Protein AF-A0A934ZJ14-F1 (afdb_monomer)

Sequence (246 aa):
PSYSIEVEDRLDNRRTDKRCYFLKVSAGARQTAAYRRVAPVRGFERYLSLRVATRFPFGLFEKWREIDMREEQLVYPSPLRSRSERTPTVVAGEQVAREERGHGEVDGVRELADGDPVRDIHWAKTAATGKLVARERRCEGARAVRIEVANRAADGGVEPAQRRAAMLRVEEEIRRAAGAALDALKGGASVQLVAQVAPLEGAGTLHARPSSGAADRVLAFLARLPPEPMLPEEPEADGRRRVKPA

Secondary structure (DSSP, 8-state):
-EEEEEEEEEETTEEEEEEEEEEEE-TT-----------SSSEEEEEEEEEEEE-TTTSS--EEEEEEEEEEEEEPP-PPP--SS--------TT----------EEEEEEPPTT--GGGB-HHHHHHHSS-EEEEE------EEEEEE--PPP---SSHHHHHHHHHHHHHHHHHHHHHHHHHHHTT-EEEEEESS--SSS-SEEEE-SSTTHHHHHHHHHHTPSSPPPPPPPP-----------

pLDDT: mean 79.35, std 17.84, range [28.08, 96.06]

Structure (mmCIF, N/CA/C/O backbone):
data_AF-A0A934ZJ14-F1
#
_entry.id   AF-A0A934ZJ14-F1
#
loop_
_atom_site.group_PDB
_atom_site.id
_atom_site.type_symbol
_atom_site.label_atom_id
_atom_site.label_alt_id
_atom_site.label_comp_id
_atom_site.label_asym_id
_atom_site.label_entity_id
_atom_site.label_seq_id
_atom_site.pdbx_PDB_ins_code
_atom_site.Cartn_x
_atom_site.Cartn_y
_atom_site.Cartn_z
_atom_site.occupancy
_atom_site.B_iso_or_equiv
_atom_site.auth_seq_id
_atom_site.auth_comp_id
_atom_site.auth_asym_id
_atom_site.auth_atom_id
_atom_site.pdbx_PDB_model_num
ATOM 1 N N . PRO A 1 1 ? 16.132 -19.876 -30.458 1.00 83.81 1 PRO A N 1
ATOM 2 C CA . PRO A 1 1 ? 16.500 -19.548 -29.058 1.00 83.81 1 PRO A CA 1
ATOM 3 C C . PRO A 1 1 ? 16.709 -18.037 -28.945 1.00 83.81 1 PRO A C 1
ATOM 5 O O . PRO A 1 1 ? 17.153 -17.437 -29.920 1.00 83.81 1 PRO A O 1
ATOM 8 N N . SER A 1 2 ? 16.391 -17.446 -27.797 1.00 89.69 2 SER A N 1
ATOM 9 C CA . SER A 1 2 ? 16.585 -16.019 -27.509 1.00 89.69 2 SER A CA 1
ATOM 10 C C . SER A 1 2 ? 17.712 -15.855 -26.491 1.00 89.69 2 SER A C 1
ATOM 12 O O . SER A 1 2 ? 17.821 -16.665 -25.574 1.00 89.69 2 SER A O 1
ATOM 14 N N . TYR A 1 3 ? 18.552 -14.833 -26.641 1.00 93.06 3 TYR A N 1
ATOM 15 C CA . TYR A 1 3 ? 19.741 -14.633 -25.805 1.00 93.06 3 TYR A CA 1
ATOM 16 C C . TYR A 1 3 ? 19.811 -13.206 -25.276 1.00 93.06 3 TYR A C 1
ATOM 18 O O . TYR A 1 3 ? 19.422 -12.267 -25.975 1.00 93.06 3 TYR A O 1
ATOM 26 N N . SER A 1 4 ? 20.362 -13.055 -24.069 1.00 94.12 4 SER A N 1
ATOM 27 C CA . SER A 1 4 ? 20.598 -11.760 -23.425 1.00 94.12 4 SER A CA 1
ATOM 28 C C . SER A 1 4 ? 19.370 -10.843 -23.491 1.00 94.12 4 SER A C 1
ATOM 30 O O . SER A 1 4 ? 19.458 -9.713 -23.980 1.00 94.12 4 SER A O 1
ATOM 32 N N . ILE A 1 5 ? 18.215 -11.359 -23.072 1.00 94.88 5 ILE A N 1
ATOM 33 C CA . ILE A 1 5 ? 16.967 -10.598 -23.040 1.00 94.88 5 ILE A CA 1
ATOM 34 C C . ILE A 1 5 ? 16.886 -9.846 -21.720 1.00 94.88 5 ILE A C 1
ATOM 36 O O . ILE A 1 5 ? 16.988 -10.442 -20.652 1.00 94.88 5 ILE A O 1
ATOM 40 N N . GLU A 1 6 ? 16.668 -8.547 -21.805 1.00 93.88 6 GLU A N 1
ATOM 41 C CA . GLU A 1 6 ? 16.390 -7.669 -20.682 1.00 93.88 6 GLU A CA 1
ATOM 42 C C . GLU A 1 6 ? 14.918 -7.265 -20.721 1.00 93.88 6 GLU A C 1
ATOM 44 O O . GLU A 1 6 ? 14.396 -6.921 -21.782 1.00 93.88 6 GLU A O 1
ATOM 49 N N . VAL A 1 7 ? 14.248 -7.327 -19.576 1.00 93.25 7 VAL A N 1
ATOM 50 C CA . VAL A 1 7 ? 12.848 -6.930 -19.421 1.00 93.25 7 VAL A CA 1
ATOM 51 C C . VAL A 1 7 ? 12.768 -5.857 -18.342 1.00 93.25 7 VAL A C 1
ATOM 53 O O . VAL A 1 7 ? 13.274 -6.047 -17.235 1.00 93.25 7 VAL A O 1
ATOM 56 N N . GLU A 1 8 ? 12.166 -4.724 -18.686 1.00 91.12 8 GLU A N 1
ATOM 57 C CA . GLU A 1 8 ? 12.006 -3.540 -17.838 1.00 91.12 8 GLU A CA 1
ATOM 58 C C . GLU A 1 8 ? 10.538 -3.107 -17.857 1.00 91.12 8 GLU A C 1
ATOM 60 O O . GLU A 1 8 ? 10.008 -2.818 -18.932 1.00 91.12 8 GLU A O 1
ATOM 65 N N . ASP A 1 9 ? 9.895 -3.000 -16.694 1.00 90.56 9 ASP A N 1
ATOM 66 C CA . ASP A 1 9 ? 8.522 -2.498 -16.643 1.00 90.56 9 ASP A CA 1
ATOM 67 C C . ASP A 1 9 ? 8.494 -0.965 -16.777 1.00 90.56 9 ASP A C 1
ATOM 69 O O . ASP A 1 9 ? 9.414 -0.240 -16.369 1.00 90.56 9 ASP A O 1
ATOM 73 N N . ARG A 1 10 ? 7.416 -0.448 -17.363 1.00 88.31 10 ARG A N 1
ATOM 74 C CA . ARG A 1 10 ? 7.171 0.984 -17.537 1.00 88.31 10 ARG A CA 1
ATOM 75 C C . ARG A 1 10 ? 5.924 1.394 -16.793 1.00 88.31 10 ARG A C 1
ATOM 77 O O . ARG A 1 10 ? 4.869 0.786 -16.950 1.00 88.31 10 ARG A O 1
ATOM 84 N N . LEU A 1 11 ? 6.072 2.438 -15.989 1.00 86.25 11 LEU A N 1
ATOM 85 C CA . LEU A 1 11 ? 5.005 2.988 -15.177 1.00 86.25 11 LEU A CA 1
ATOM 86 C C . LEU A 1 11 ? 4.587 4.350 -15.726 1.00 86.25 11 LEU A C 1
ATOM 88 O O . LEU A 1 11 ? 5.383 5.024 -16.379 1.00 86.25 11 LEU A O 1
ATOM 92 N N . ASP A 1 12 ? 3.371 4.767 -15.380 1.00 75.12 12 ASP A N 1
ATOM 93 C CA . ASP A 1 12 ? 2.681 5.956 -15.909 1.00 75.12 12 ASP A CA 1
ATOM 94 C C . ASP A 1 12 ? 3.465 7.274 -15.758 1.00 75.12 12 ASP A C 1
ATOM 96 O O . ASP A 1 12 ? 3.212 8.220 -16.483 1.00 75.12 12 ASP A O 1
ATOM 100 N N . ASN A 1 13 ? 4.495 7.333 -14.904 1.00 67.50 13 ASN A N 1
ATOM 101 C CA . ASN A 1 13 ? 5.341 8.523 -14.728 1.00 67.50 13 ASN A CA 1
ATOM 102 C C . ASN A 1 13 ? 6.822 8.220 -14.425 1.00 67.50 13 ASN A C 1
ATOM 104 O O . ASN A 1 13 ? 7.561 9.109 -14.003 1.00 67.50 13 ASN A O 1
ATOM 108 N N . ARG A 1 14 ? 7.275 6.966 -14.570 1.00 71.69 14 ARG A N 1
ATOM 109 C CA . ARG A 1 14 ? 8.652 6.564 -14.217 1.00 71.69 14 ARG A CA 1
ATOM 110 C C . ARG A 1 14 ? 9.074 5.251 -14.859 1.00 71.69 14 ARG A C 1
ATOM 112 O O . ARG A 1 14 ? 8.249 4.427 -15.252 1.00 71.69 14 ARG A O 1
ATOM 119 N N . ARG A 1 15 ? 10.383 5.010 -14.889 1.00 66.69 15 ARG A N 1
ATOM 120 C CA . ARG A 1 15 ? 10.926 3.663 -15.105 1.00 66.69 15 ARG A CA 1
ATOM 121 C C . ARG A 1 15 ? 11.079 2.965 -13.764 1.00 66.69 15 ARG A C 1
ATOM 123 O O . ARG A 1 15 ? 11.303 3.621 -12.748 1.00 66.69 15 ARG A O 1
ATOM 130 N N . THR A 1 16 ? 10.967 1.642 -13.746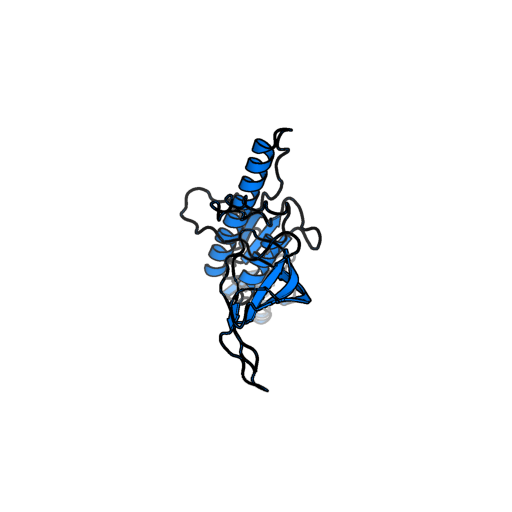 1.00 70.94 16 THR A N 1
ATOM 131 C CA . THR A 1 16 ? 11.419 0.900 -12.566 1.00 70.94 16 THR A CA 1
ATOM 132 C C . THR A 1 16 ? 12.946 0.869 -12.535 1.00 70.94 16 THR A C 1
ATOM 134 O O . THR A 1 16 ? 13.603 0.786 -13.572 1.00 70.94 16 THR A O 1
ATOM 137 N N . ASP A 1 17 ? 13.515 0.918 -11.333 1.00 70.94 17 ASP A N 1
ATOM 138 C CA . ASP A 1 17 ? 14.949 0.754 -11.086 1.00 70.94 17 ASP A CA 1
ATOM 139 C C . ASP A 1 17 ? 15.414 -0.705 -11.255 1.00 70.94 17 ASP A C 1
ATOM 141 O O . ASP A 1 17 ? 16.609 -1.006 -11.183 1.00 70.94 17 ASP A O 1
ATOM 145 N N . LYS A 1 18 ? 14.473 -1.632 -11.457 1.00 80.12 18 LYS A N 1
ATOM 146 C CA . LYS A 1 18 ? 14.709 -3.064 -11.605 1.0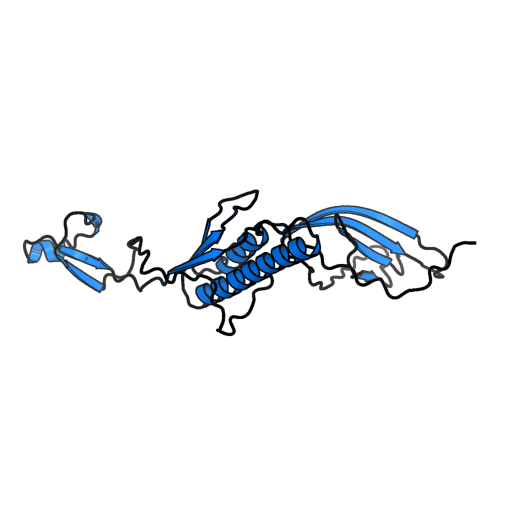0 80.12 18 LYS A CA 1
ATOM 147 C C . LYS A 1 18 ? 14.460 -3.525 -13.035 1.00 80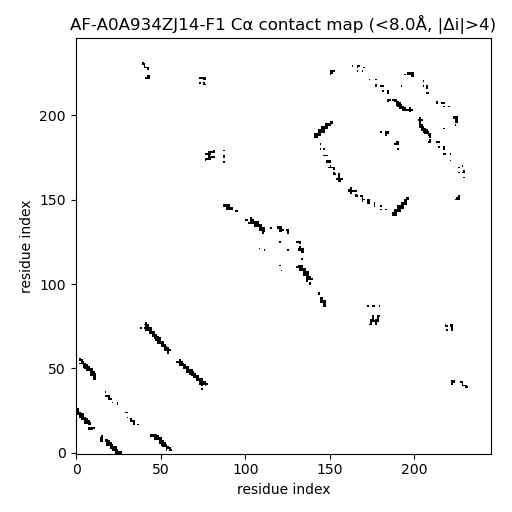.12 18 LYS A C 1
ATOM 149 O O . LYS A 1 18 ? 13.519 -3.106 -13.706 1.00 80.12 18 LYS A O 1
ATOM 154 N N . ARG A 1 19 ? 15.321 -4.444 -13.465 1.00 87.50 19 ARG A N 1
ATOM 155 C CA . ARG A 1 19 ? 15.240 -5.174 -14.729 1.00 87.50 19 ARG A CA 1
ATOM 156 C C . ARG A 1 19 ? 15.404 -6.657 -14.451 1.00 87.50 19 ARG A C 1
ATOM 158 O O . ARG A 1 19 ? 16.222 -7.047 -13.614 1.00 87.50 19 ARG A O 1
ATOM 165 N N . CYS A 1 20 ? 14.662 -7.479 -15.174 1.00 92.50 20 CYS A N 1
ATOM 166 C CA . CYS A 1 20 ? 14.904 -8.912 -15.238 1.00 92.50 20 CYS A CA 1
ATOM 167 C C . CYS A 1 20 ? 15.797 -9.227 -16.432 1.00 92.50 20 CYS A C 1
ATOM 169 O O . CYS A 1 20 ? 15.674 -8.616 -17.491 1.00 92.50 20 CYS A O 1
ATOM 171 N N . TYR A 1 21 ? 16.683 -10.204 -16.265 1.00 92.50 21 TYR A N 1
ATOM 172 C CA . TYR A 1 21 ? 17.610 -10.599 -17.313 1.00 92.50 21 TYR A CA 1
ATOM 173 C C . TYR A 1 21 ? 17.569 -12.105 -17.546 1.00 92.50 21 TYR A C 1
ATOM 175 O O . TYR A 1 21 ? 17.639 -12.902 -16.609 1.00 92.50 21 TYR A O 1
ATOM 183 N N . PHE A 1 22 ? 17.485 -12.486 -18.816 1.00 94.75 22 PHE A N 1
ATOM 184 C CA . PHE A 1 22 ? 17.464 -13.862 -19.280 1.00 94.75 22 PHE A CA 1
ATOM 185 C C . PHE A 1 22 ? 18.663 -14.086 -20.200 1.00 94.75 22 PHE A C 1
ATOM 187 O O . PHE A 1 22 ? 18.694 -13.625 -21.343 1.00 94.75 22 PHE A O 1
ATOM 194 N N . LEU A 1 23 ? 19.657 -14.827 -19.704 1.00 93.88 23 LEU A N 1
ATOM 195 C CA . LEU A 1 23 ? 20.870 -15.155 -20.462 1.00 93.88 23 LEU A CA 1
ATOM 196 C C . LEU A 1 23 ? 20.547 -15.937 -21.742 1.00 93.88 23 LEU A C 1
ATOM 198 O O . LEU A 1 23 ? 21.059 -15.618 -22.816 1.00 93.88 23 LEU A O 1
ATOM 202 N N . LYS A 1 24 ? 19.683 -16.950 -21.631 1.00 94.56 24 LYS A N 1
ATOM 203 C CA . LYS A 1 24 ? 19.259 -17.811 -22.735 1.00 94.56 24 LYS A CA 1
ATOM 204 C C . LYS A 1 24 ? 17.872 -18.378 -22.458 1.00 94.56 24 LYS A C 1
ATOM 206 O O . LYS A 1 24 ? 17.662 -19.023 -21.439 1.00 94.56 24 LYS A O 1
ATOM 211 N N . VAL A 1 25 ? 16.983 -18.241 -23.432 1.00 95.12 25 VAL A N 1
ATOM 212 C CA . VAL A 1 25 ? 15.694 -18.931 -23.493 1.00 95.12 25 VAL A CA 1
ATOM 213 C C . VAL A 1 25 ? 15.722 -19.852 -24.712 1.00 95.12 25 VAL A C 1
ATOM 215 O O . VAL A 1 25 ? 15.800 -19.402 -25.859 1.00 95.12 25 VAL A O 1
ATOM 218 N N . SER A 1 26 ? 15.743 -21.164 -24.476 1.00 95.81 26 SER A N 1
ATOM 219 C CA . SER A 1 26 ? 15.765 -22.165 -25.551 1.00 95.81 26 SER A CA 1
ATOM 220 C C . SER A 1 26 ? 14.494 -22.104 -26.408 1.00 95.81 26 SER A C 1
ATOM 222 O O . SER A 1 26 ? 13.463 -21.594 -25.978 1.00 95.81 26 SER A O 1
ATOM 224 N N . ALA A 1 27 ? 14.558 -22.607 -27.645 1.00 94.44 27 ALA A N 1
ATOM 225 C CA . ALA A 1 27 ? 13.372 -22.669 -28.502 1.00 94.44 27 ALA A CA 1
ATOM 226 C C . ALA A 1 27 ? 12.273 -23.518 -27.834 1.00 94.44 27 ALA A C 1
ATOM 228 O O . ALA A 1 27 ? 12.571 -24.581 -27.298 1.00 94.44 27 ALA A O 1
ATOM 229 N N . GLY A 1 28 ? 11.034 -23.017 -27.821 1.00 94.19 28 GLY A N 1
ATOM 230 C CA . GLY A 1 28 ? 9.897 -23.664 -27.153 1.00 94.19 28 GLY A CA 1
ATOM 231 C C . GLY A 1 28 ? 9.936 -23.647 -25.618 1.00 94.19 28 GLY A C 1
ATOM 232 O O . GLY A 1 28 ? 8.986 -24.101 -24.990 1.00 94.19 28 GLY A O 1
ATOM 233 N N . ALA A 1 29 ? 10.998 -23.120 -24.997 1.00 94.75 29 ALA A N 1
ATOM 234 C CA . ALA A 1 29 ? 11.124 -23.066 -23.546 1.00 94.75 29 ALA A CA 1
ATOM 235 C C . ALA A 1 29 ? 10.490 -21.797 -22.959 1.00 94.75 29 ALA A C 1
ATOM 237 O O . ALA A 1 29 ? 10.438 -20.747 -23.601 1.00 94.75 29 ALA A O 1
ATOM 238 N N . ARG A 1 30 ? 10.071 -21.887 -21.694 1.00 95.12 30 ARG A N 1
ATOM 239 C CA . ARG A 1 30 ? 9.586 -20.762 -20.891 1.00 95.12 30 ARG A CA 1
ATOM 240 C C . ARG A 1 30 ? 10.497 -20.570 -19.687 1.00 95.12 30 ARG A C 1
ATOM 242 O O . ARG A 1 30 ? 10.859 -21.539 -19.026 1.00 95.12 30 ARG A O 1
ATOM 249 N N . GLN A 1 31 ? 10.832 -19.321 -19.391 1.00 94.69 31 GLN A N 1
ATOM 250 C CA . GLN A 1 31 ? 11.543 -18.950 -18.176 1.00 94.69 31 GLN A CA 1
ATOM 251 C C . GLN A 1 31 ? 10.783 -17.826 -17.476 1.00 94.69 31 GLN A C 1
ATOM 253 O O . GLN A 1 31 ? 10.209 -16.961 -18.134 1.00 94.69 31 GLN A O 1
ATOM 258 N N . THR A 1 32 ? 10.786 -17.852 -16.146 1.00 94.88 32 THR A N 1
ATOM 259 C CA . THR A 1 32 ? 10.150 -16.838 -15.303 1.00 94.88 32 THR A CA 1
ATOM 260 C C . THR A 1 32 ? 11.217 -16.205 -14.427 1.00 94.88 32 THR A C 1
ATOM 262 O O . THR A 1 32 ? 12.050 -16.908 -13.856 1.00 94.88 32 THR A O 1
ATOM 265 N N . ALA A 1 33 ? 11.184 -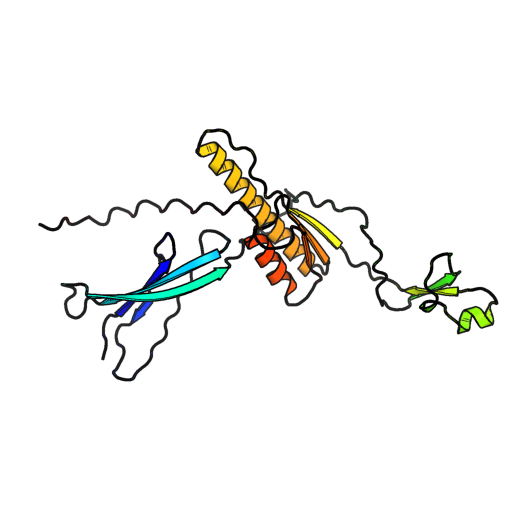14.883 -14.319 1.00 91.38 33 ALA A N 1
ATOM 266 C CA . ALA A 1 33 ? 11.980 -14.124 -13.371 1.00 91.38 33 ALA A CA 1
ATOM 267 C C . ALA A 1 33 ? 11.042 -13.219 -12.573 1.00 91.38 33 ALA A C 1
ATOM 269 O O . ALA A 1 33 ? 10.015 -12.780 -13.083 1.00 91.38 33 ALA A O 1
ATOM 270 N N . ALA A 1 34 ? 11.401 -12.966 -11.322 1.00 90.69 34 ALA A N 1
ATOM 271 C CA . ALA A 1 34 ? 10.709 -12.025 -10.461 1.00 90.69 34 ALA A CA 1
ATOM 272 C C . ALA A 1 34 ? 11.757 -11.171 -9.754 1.00 90.69 34 ALA A C 1
ATOM 274 O O . ALA A 1 34 ? 12.852 -11.647 -9.442 1.00 90.69 34 ALA A O 1
ATOM 275 N N . TYR A 1 35 ? 11.415 -9.919 -9.482 1.00 89.31 35 TYR A N 1
ATOM 276 C CA . TYR A 1 35 ? 12.248 -9.023 -8.699 1.00 89.31 35 TYR A CA 1
ATOM 277 C C . TYR A 1 35 ? 11.466 -8.500 -7.500 1.00 89.31 35 TYR A C 1
ATOM 279 O O . TYR A 1 35 ? 10.240 -8.420 -7.507 1.00 89.31 35 TYR A O 1
ATOM 287 N N . ARG A 1 36 ? 12.195 -8.145 -6.442 1.00 88.19 36 ARG A N 1
ATOM 288 C CA . ARG A 1 36 ? 11.629 -7.419 -5.307 1.00 88.19 36 ARG A CA 1
ATOM 289 C C . ARG A 1 36 ? 11.921 -5.943 -5.477 1.00 88.19 36 ARG A C 1
ATOM 291 O O . ARG A 1 36 ? 13.043 -5.557 -5.810 1.00 88.19 36 ARG A O 1
ATOM 298 N N . ARG A 1 37 ? 10.913 -5.129 -5.204 1.00 86.25 37 ARG A N 1
ATOM 299 C CA . ARG A 1 37 ? 11.004 -3.678 -5.235 1.00 86.25 37 ARG A CA 1
ATOM 300 C C . ARG A 1 37 ? 10.227 -3.105 -4.061 1.00 86.25 37 ARG A C 1
ATOM 302 O O . ARG A 1 37 ? 9.212 -3.658 -3.649 1.00 86.25 37 ARG A O 1
ATOM 309 N N . VAL A 1 38 ? 10.726 -1.988 -3.549 1.00 87.31 38 VAL A N 1
ATOM 310 C CA . VAL A 1 38 ? 10.004 -1.137 -2.610 1.00 87.31 38 VAL A CA 1
ATOM 311 C C . VAL A 1 38 ? 9.484 0.043 -3.413 1.00 87.31 38 VAL A C 1
ATOM 313 O O . VAL A 1 38 ? 10.270 0.796 -3.984 1.00 87.31 38 VAL A O 1
ATOM 316 N N . ALA A 1 39 ? 8.164 0.172 -3.508 1.00 87.88 39 ALA A N 1
ATOM 317 C CA . ALA A 1 39 ? 7.571 1.354 -4.106 1.00 87.88 39 ALA A CA 1
ATOM 318 C C . ALA A 1 39 ? 7.878 2.575 -3.224 1.00 87.88 39 ALA A C 1
ATOM 320 O O . ALA A 1 39 ? 7.795 2.479 -1.997 1.00 87.88 39 ALA A O 1
ATOM 321 N N . PRO A 1 40 ? 8.263 3.718 -3.811 1.00 85.12 40 PRO A N 1
ATOM 322 C CA . PRO A 1 40 ? 8.727 4.856 -3.024 1.00 85.12 40 PRO A CA 1
ATOM 323 C C . PRO A 1 40 ? 7.586 5.619 -2.345 1.00 85.12 40 PRO A C 1
ATOM 325 O O . PRO A 1 40 ? 7.828 6.357 -1.396 1.00 85.12 40 PRO A O 1
ATOM 328 N N . VAL A 1 41 ? 6.355 5.450 -2.831 1.00 88.62 41 VAL A N 1
ATOM 329 C CA . VAL A 1 41 ? 5.154 6.116 -2.327 1.00 88.62 41 VAL A CA 1
ATOM 330 C C . VAL A 1 41 ? 3.980 5.144 -2.287 1.00 88.62 41 VAL A C 1
ATOM 332 O O . VAL A 1 41 ? 3.962 4.185 -3.059 1.00 88.62 41 VAL A O 1
ATOM 335 N N . ARG A 1 42 ? 3.010 5.396 -1.400 1.00 91.88 42 ARG A N 1
ATOM 336 C CA . ARG A 1 42 ? 1.749 4.635 -1.334 1.00 91.88 42 ARG A CA 1
ATOM 337 C C . ARG A 1 42 ? 0.815 4.993 -2.504 1.00 91.88 42 ARG A C 1
ATOM 339 O O . ARG A 1 42 ? 1.084 5.931 -3.246 1.00 91.88 42 ARG A O 1
ATOM 346 N N . GLY A 1 43 ? -0.314 4.303 -2.606 1.00 91.19 43 GLY A N 1
ATOM 347 C CA . GLY A 1 43 ? -1.366 4.609 -3.579 1.00 91.19 43 GLY A CA 1
ATOM 348 C C . GLY A 1 43 ? -1.288 3.740 -4.826 1.00 91.19 43 GLY A C 1
ATOM 349 O O . GLY A 1 43 ? -0.631 2.700 -4.825 1.00 91.19 43 GLY A O 1
ATOM 350 N N . PHE A 1 44 ? -2.014 4.127 -5.869 1.00 90.31 44 PHE A N 1
ATOM 351 C CA . PHE A 1 44 ? -2.082 3.344 -7.095 1.00 90.31 44 PHE A CA 1
ATOM 352 C C . PHE A 1 44 ? -0.845 3.555 -7.959 1.00 90.31 44 PHE A C 1
ATOM 354 O O . PHE A 1 44 ? -0.459 4.676 -8.286 1.00 90.31 44 PHE A O 1
ATOM 361 N N . GLU A 1 45 ? -0.235 2.447 -8.344 1.00 88.75 45 GLU A N 1
ATOM 362 C CA . GLU A 1 45 ? 0.880 2.404 -9.262 1.00 88.75 45 GLU A CA 1
ATOM 363 C C . GLU A 1 45 ? 0.437 1.740 -10.559 1.00 88.75 45 GLU A C 1
ATOM 365 O O . GLU A 1 45 ? 0.060 0.569 -10.579 1.00 88.75 45 GLU A O 1
ATOM 370 N N . ARG A 1 46 ? 0.468 2.511 -11.645 1.00 90.25 46 ARG A N 1
ATOM 371 C CA . ARG A 1 46 ? 0.008 2.075 -12.960 1.00 90.25 46 ARG A CA 1
ATOM 372 C C . ARG A 1 46 ? 1.181 1.641 -13.817 1.00 90.25 46 ARG A C 1
ATOM 374 O O . ARG A 1 46 ? 2.063 2.444 -14.124 1.00 90.25 46 ARG A O 1
ATOM 381 N N . TYR A 1 47 ? 1.161 0.378 -14.201 1.00 90.31 47 TYR A N 1
ATOM 382 C CA . TYR A 1 47 ? 2.017 -0.229 -15.203 1.00 90.31 47 TYR A CA 1
ATOM 383 C C . TYR A 1 47 ? 1.359 -0.034 -16.566 1.00 90.31 47 TYR A C 1
ATOM 385 O O . TYR A 1 47 ? 0.159 -0.258 -16.710 1.00 90.31 47 TYR A O 1
ATOM 393 N N . LEU A 1 48 ? 2.124 0.438 -17.547 1.00 90.94 48 LEU A N 1
ATOM 394 C CA . LEU A 1 48 ? 1.629 0.736 -18.892 1.00 90.94 48 LEU A CA 1
ATOM 395 C C . LEU A 1 48 ? 2.121 -0.270 -19.928 1.00 90.94 48 LEU A C 1
ATOM 397 O O . LEU A 1 48 ? 1.382 -0.634 -20.848 1.00 90.94 48 LEU A O 1
ATOM 401 N N . SER A 1 49 ? 3.379 -0.688 -19.801 1.00 91.50 49 SER A N 1
ATOM 402 C CA . SER A 1 49 ? 4.037 -1.547 -20.775 1.00 91.50 49 SER A CA 1
ATOM 403 C C . SER A 1 49 ? 5.251 -2.267 -20.187 1.00 91.50 49 SER A C 1
ATOM 405 O O . SER A 1 49 ? 5.784 -1.916 -19.131 1.00 91.50 49 SER A O 1
ATOM 407 N N . LEU A 1 50 ? 5.710 -3.286 -20.908 1.00 91.38 50 LEU A N 1
ATOM 408 C CA . LEU A 1 50 ? 6.968 -3.982 -20.682 1.00 91.38 50 LEU A CA 1
ATOM 409 C C . LEU A 1 50 ? 7.911 -3.693 -21.845 1.00 91.38 50 LEU A C 1
ATOM 411 O O . LEU A 1 50 ? 7.598 -3.979 -23.005 1.00 91.38 50 LEU A O 1
ATOM 415 N N . ARG A 1 51 ? 9.103 -3.182 -21.550 1.00 92.62 51 ARG A N 1
ATOM 416 C CA . ARG A 1 51 ? 10.171 -3.053 -22.537 1.00 92.62 51 ARG A CA 1
ATOM 417 C C . ARG A 1 51 ? 11.023 -4.310 -22.532 1.00 92.62 51 ARG A C 1
ATOM 419 O O . ARG A 1 51 ? 11.695 -4.605 -21.550 1.00 92.62 51 ARG A O 1
ATOM 426 N N . VAL A 1 52 ? 11.049 -5.002 -23.664 1.00 94.62 52 VAL A N 1
ATOM 427 C CA . VAL A 1 52 ? 11.909 -6.163 -23.904 1.00 94.62 52 VAL A CA 1
ATOM 428 C C . VAL A 1 52 ? 13.042 -5.737 -24.827 1.00 94.62 52 VAL A C 1
ATOM 430 O O . VAL A 1 52 ? 12.794 -5.337 -25.964 1.00 94.62 52 VAL A O 1
ATOM 433 N N . ALA A 1 53 ? 14.282 -5.806 -24.353 1.00 95.12 53 ALA A N 1
ATOM 434 C CA . ALA A 1 53 ? 15.470 -5.375 -25.080 1.00 95.12 53 ALA A CA 1
ATOM 435 C C . ALA A 1 53 ? 16.516 -6.492 -25.184 1.00 95.12 53 ALA A C 1
ATOM 437 O O . ALA A 1 53 ? 16.583 -7.398 -24.358 1.00 95.12 53 ALA A O 1
ATOM 438 N N . THR A 1 54 ? 17.352 -6.436 -26.215 1.00 95.56 54 THR A N 1
ATOM 439 C CA . THR A 1 54 ? 18.527 -7.296 -26.356 1.00 95.56 54 THR A CA 1
ATOM 440 C C . THR A 1 54 ? 19.652 -6.548 -27.047 1.00 95.56 54 THR A C 1
ATOM 442 O O . THR A 1 54 ? 19.434 -5.761 -27.971 1.00 95.56 54 THR A O 1
ATOM 445 N N . ARG A 1 55 ? 20.875 -6.824 -26.596 1.00 94.56 55 ARG A N 1
ATOM 446 C CA . ARG A 1 55 ? 22.116 -6.334 -27.206 1.00 94.56 55 ARG A CA 1
ATOM 447 C C . ARG A 1 55 ? 22.960 -7.471 -27.788 1.00 94.56 55 ARG A C 1
ATOM 449 O O . ARG A 1 55 ? 24.121 -7.279 -28.138 1.00 94.56 55 ARG A O 1
ATOM 456 N N . PHE A 1 56 ? 22.394 -8.673 -27.873 1.00 92.19 56 PHE A N 1
ATOM 457 C CA . PHE A 1 56 ? 23.055 -9.831 -28.464 1.00 92.19 56 PHE A CA 1
ATOM 458 C C . PHE A 1 56 ? 23.306 -9.621 -29.972 1.00 92.19 56 PHE A C 1
ATOM 460 O O . PHE A 1 56 ? 22.459 -9.022 -30.641 1.00 92.19 56 PHE A O 1
ATOM 467 N N . PRO A 1 57 ? 24.400 -10.154 -30.554 1.00 91.94 57 PRO A N 1
ATOM 468 C CA . PRO A 1 57 ? 25.477 -10.924 -29.911 1.00 91.94 57 PRO A CA 1
ATOM 469 C C . PRO A 1 57 ? 26.640 -10.100 -29.354 1.00 91.94 57 PRO A C 1
ATOM 471 O O . PRO A 1 57 ? 27.269 -10.531 -28.395 1.00 91.94 57 PRO A O 1
ATOM 474 N N . PHE A 1 58 ? 26.927 -8.930 -29.925 1.00 91.69 58 PHE A N 1
ATOM 475 C CA . PHE A 1 58 ? 28.186 -8.212 -29.670 1.00 91.69 58 PHE A CA 1
ATOM 476 C C . PHE A 1 58 ? 28.034 -6.940 -28.832 1.00 91.69 58 PHE A C 1
ATOM 478 O O . PHE A 1 58 ? 29.003 -6.219 -28.621 1.00 91.69 58 PHE A O 1
ATOM 485 N N . GLY A 1 59 ? 26.825 -6.597 -28.394 1.00 90.12 59 GLY A N 1
ATOM 486 C CA . GLY A 1 59 ? 26.595 -5.380 -27.618 1.00 90.12 59 GLY A CA 1
ATOM 487 C C . GLY A 1 59 ? 26.553 -4.083 -28.434 1.00 90.12 59 GLY A C 1
ATOM 488 O O . GLY A 1 59 ? 26.322 -3.029 -27.835 1.00 90.12 59 GLY A O 1
ATOM 489 N N . LEU A 1 60 ? 26.764 -4.156 -29.757 1.00 94.06 60 LEU A N 1
ATOM 490 C CA . LEU A 1 60 ? 26.945 -3.008 -30.661 1.00 94.06 60 LEU A CA 1
ATOM 491 C C . LEU A 1 60 ? 25.658 -2.211 -30.912 1.00 94.06 60 LEU A C 1
ATOM 493 O O . LEU A 1 60 ? 25.710 -0.999 -31.083 1.00 94.06 60 LEU A O 1
ATOM 497 N N . PHE A 1 61 ? 24.507 -2.885 -30.905 1.00 92.62 61 PHE A N 1
ATOM 498 C CA . PHE A 1 61 ? 23.197 -2.272 -31.109 1.00 92.62 61 PHE A CA 1
ATOM 499 C C . PHE A 1 61 ? 22.206 -2.829 -30.092 1.00 92.62 61 PHE A C 1
ATOM 501 O O . PHE A 1 61 ? 22.298 -3.993 -29.704 1.00 92.62 61 PHE A O 1
ATOM 508 N N . GLU A 1 62 ? 21.242 -2.009 -29.685 1.00 93.81 62 GLU A N 1
ATOM 509 C CA . GLU A 1 62 ? 20.114 -2.441 -28.865 1.00 93.81 62 GLU A CA 1
ATOM 510 C C . GLU A 1 62 ? 18.871 -2.559 -29.744 1.00 93.81 62 GLU A C 1
ATOM 512 O O . GLU A 1 62 ? 18.421 -1.579 -30.339 1.00 93.81 62 GLU A O 1
ATOM 517 N N . LYS A 1 63 ? 18.304 -3.764 -29.817 1.00 94.94 63 LYS A N 1
ATOM 518 C CA . LYS A 1 63 ? 16.962 -3.973 -30.362 1.00 94.94 63 LYS A CA 1
ATOM 519 C C . LYS A 1 63 ? 15.997 -4.066 -29.200 1.00 94.94 63 LYS A C 1
ATOM 521 O O . LYS A 1 63 ? 16.258 -4.791 -28.244 1.00 94.94 63 LYS A O 1
ATOM 526 N N . TRP A 1 64 ? 14.882 -3.360 -29.291 1.00 95.31 64 TRP A N 1
ATOM 527 C CA . TRP A 1 64 ? 13.857 -3.398 -28.263 1.00 95.31 64 TRP A CA 1
ATOM 528 C C . TRP A 1 64 ? 12.466 -3.414 -28.880 1.00 95.31 64 TRP A C 1
ATOM 530 O O . TRP A 1 64 ? 12.263 -2.974 -30.012 1.00 95.31 64 TRP A O 1
ATOM 540 N N . ARG A 1 65 ? 11.518 -3.941 -28.116 1.00 95.12 65 ARG A N 1
ATOM 541 C CA . ARG A 1 65 ? 10.090 -3.865 -28.390 1.00 95.12 65 ARG A CA 1
ATOM 542 C C . ARG A 1 65 ? 9.367 -3.555 -27.090 1.00 95.12 65 ARG A C 1
ATOM 544 O O . ARG A 1 65 ? 9.759 -4.032 -26.028 1.00 95.12 65 ARG A O 1
ATOM 551 N N . GLU A 1 66 ? 8.321 -2.760 -27.201 1.00 94.00 66 GLU A N 1
ATOM 552 C CA . GLU A 1 66 ? 7.403 -2.478 -26.110 1.00 94.00 66 GLU A CA 1
ATOM 553 C C . GLU A 1 66 ? 6.161 -3.358 -26.261 1.00 94.00 66 GLU A C 1
ATOM 555 O O . GLU A 1 66 ? 5.674 -3.593 -27.373 1.00 94.00 66 GLU A O 1
ATOM 560 N N . ILE A 1 67 ? 5.728 -3.935 -25.149 1.00 94.00 67 ILE A N 1
ATOM 561 C CA . ILE A 1 67 ? 4.548 -4.785 -25.058 1.00 94.00 67 ILE A CA 1
ATOM 562 C C . ILE A 1 67 ? 3.575 -4.058 -24.147 1.00 94.00 67 ILE A C 1
ATOM 564 O O . ILE A 1 67 ? 3.884 -3.851 -22.976 1.00 94.00 67 ILE A O 1
ATOM 568 N N . ASP A 1 68 ? 2.420 -3.675 -24.682 1.00 93.06 68 ASP A N 1
ATOM 569 C CA . ASP A 1 68 ? 1.381 -3.025 -23.891 1.00 93.06 68 ASP A CA 1
ATOM 570 C C . ASP A 1 68 ? 0.910 -3.958 -22.772 1.00 93.06 68 ASP A C 1
ATOM 572 O O . ASP A 1 68 ? 0.534 -5.109 -23.009 1.00 93.06 68 ASP A O 1
ATOM 576 N N . MET A 1 69 ? 0.950 -3.453 -21.543 1.00 88.94 69 MET A N 1
ATOM 577 C CA . MET A 1 69 ? 0.549 -4.169 -20.339 1.00 88.94 69 MET A CA 1
ATOM 578 C C . MET A 1 69 ? 0.019 -3.149 -19.340 1.00 88.94 69 MET A C 1
ATOM 580 O O . MET A 1 69 ? 0.780 -2.545 -18.589 1.00 88.94 69 MET A O 1
ATOM 584 N N . ARG A 1 70 ? -1.299 -2.947 -19.366 1.00 91.50 70 ARG A N 1
ATOM 585 C CA . ARG A 1 70 ? -1.978 -2.013 -18.470 1.00 91.50 70 ARG A CA 1
ATOM 586 C C . ARG A 1 70 ? -2.433 -2.746 -17.221 1.00 91.50 70 ARG A C 1
ATOM 588 O O . ARG A 1 70 ? -3.392 -3.511 -17.279 1.00 91.50 70 ARG A O 1
ATOM 595 N N . GLU A 1 71 ? -1.743 -2.507 -16.118 1.00 90.69 71 GLU A N 1
ATOM 596 C CA . GLU A 1 71 ? -2.042 -3.109 -14.820 1.00 90.69 71 GLU A CA 1
ATOM 597 C C . GLU A 1 71 ? -1.941 -2.048 -13.723 1.00 90.69 71 GLU A C 1
ATOM 599 O O . GLU A 1 71 ? -1.129 -1.129 -13.804 1.00 90.69 71 GLU A O 1
ATOM 604 N N . GLU A 1 72 ? -2.785 -2.144 -12.701 1.00 91.12 72 GLU A N 1
ATOM 605 C CA . GLU A 1 72 ? -2.783 -1.214 -11.576 1.00 91.12 72 GLU A CA 1
ATOM 606 C C . GLU A 1 72 ? -2.541 -1.982 -10.279 1.00 91.12 72 GLU A C 1
ATOM 608 O O . GLU A 1 72 ? -3.239 -2.947 -9.969 1.00 91.12 72 GLU A O 1
ATOM 613 N N . GLN A 1 73 ? -1.546 -1.541 -9.512 1.00 91.31 73 GLN A N 1
ATOM 614 C CA . GLN A 1 73 ? -1.177 -2.145 -8.242 1.00 91.31 73 GLN A CA 1
ATOM 615 C C . GLN A 1 73 ? -1.344 -1.133 -7.108 1.00 91.31 73 GLN A C 1
ATOM 617 O O . GLN A 1 73 ? -0.785 -0.039 -7.144 1.00 91.31 73 GLN A O 1
ATOM 622 N N . LEU A 1 74 ? -2.084 -1.505 -6.062 1.00 93.38 74 LEU A N 1
ATOM 623 C CA . LEU A 1 74 ? -2.239 -0.673 -4.869 1.00 93.38 74 LEU A CA 1
ATOM 624 C C . LEU A 1 74 ? -1.052 -0.877 -3.919 1.00 93.38 74 LEU A C 1
ATOM 626 O O . LEU A 1 74 ? -0.842 -1.963 -3.379 1.00 93.38 74 LEU A O 1
ATOM 630 N N . VAL A 1 75 ? -0.286 0.184 -3.686 1.00 93.81 75 VAL A N 1
ATOM 631 C CA . VAL A 1 75 ? 0.841 0.204 -2.754 1.00 93.81 75 VAL A CA 1
ATOM 632 C C . VAL A 1 75 ? 0.370 0.668 -1.380 1.00 93.81 75 VAL A C 1
ATOM 634 O O . VAL A 1 75 ? -0.137 1.778 -1.213 1.00 93.81 75 VAL A O 1
ATOM 637 N N . TYR A 1 76 ? 0.585 -0.166 -0.367 1.00 95.38 76 TYR A N 1
ATOM 638 C CA . TYR A 1 76 ? 0.220 0.152 1.012 1.00 95.38 76 TYR A CA 1
ATOM 639 C C . TYR A 1 76 ? 1.195 1.134 1.670 1.00 95.38 76 TYR A C 1
ATOM 641 O O . TYR A 1 76 ? 2.394 1.107 1.381 1.00 95.38 76 TYR A O 1
ATOM 649 N N . PRO A 1 77 ? 0.714 1.995 2.589 1.00 94.38 77 PRO A N 1
ATOM 650 C CA . PRO A 1 77 ? 1.604 2.816 3.395 1.00 94.38 77 PRO A CA 1
ATOM 651 C C . PRO A 1 77 ? 2.485 1.924 4.270 1.00 94.38 77 PRO A C 1
ATOM 653 O O . PRO A 1 77 ? 2.008 0.959 4.863 1.00 94.38 77 PRO A O 1
ATOM 656 N N . SER A 1 78 ? 3.765 2.276 4.398 1.00 92.81 78 SER A N 1
ATOM 657 C CA . SER A 1 78 ? 4.672 1.613 5.339 1.00 92.81 78 SER A CA 1
ATOM 658 C C . SER A 1 78 ? 4.292 1.997 6.776 1.00 92.81 78 SER A C 1
ATOM 660 O O . SER A 1 78 ? 4.533 3.146 7.159 1.00 92.81 78 SER A O 1
ATOM 662 N N . PRO A 1 79 ? 3.761 1.079 7.604 1.00 92.44 79 PRO A N 1
ATOM 663 C CA . PRO A 1 79 ? 3.334 1.412 8.957 1.00 92.44 79 PRO A CA 1
ATOM 664 C C . PRO A 1 79 ? 4.528 1.827 9.815 1.00 92.44 79 PRO A C 1
ATOM 666 O O . PRO A 1 79 ? 5.587 1.193 9.776 1.00 92.44 79 PRO A O 1
ATOM 669 N N . LEU A 1 80 ? 4.365 2.878 10.613 1.00 88.94 80 LEU A N 1
ATOM 670 C CA . LEU A 1 80 ? 5.358 3.233 11.622 1.00 88.94 80 LEU A CA 1
ATOM 671 C C . LEU A 1 80 ? 5.146 2.365 12.857 1.00 88.94 80 LEU A C 1
ATOM 673 O O . LEU A 1 80 ? 4.039 2.279 13.380 1.00 88.94 80 LEU A O 1
ATOM 677 N N . ARG A 1 81 ? 6.214 1.715 13.330 1.00 73.25 81 ARG A N 1
ATOM 678 C CA . ARG A 1 81 ? 6.167 0.993 14.605 1.00 73.25 81 ARG A CA 1
ATOM 679 C C . ARG A 1 81 ? 5.958 2.016 15.715 1.00 73.25 81 ARG A C 1
ATOM 681 O O . ARG A 1 81 ? 6.738 2.964 15.813 1.00 73.25 81 ARG A O 1
ATOM 688 N N . SER A 1 82 ? 4.930 1.826 16.538 1.00 58.38 82 SER A N 1
ATOM 689 C CA . SER A 1 82 ? 4.675 2.688 17.688 1.00 58.38 82 SER A CA 1
ATOM 690 C C . SER A 1 82 ? 5.770 2.488 18.749 1.00 58.38 82 SER A C 1
ATOM 692 O O . SER A 1 82 ? 5.661 1.709 19.688 1.00 58.38 82 SER A O 1
ATOM 694 N N . ARG A 1 83 ? 6.892 3.200 18.615 1.00 51.97 83 ARG A N 1
ATOM 695 C CA . ARG A 1 83 ? 7.731 3.512 19.775 1.00 51.97 83 ARG A CA 1
ATOM 696 C C . ARG A 1 83 ? 7.054 4.722 20.411 1.00 51.97 83 ARG A C 1
ATOM 698 O O . ARG A 1 83 ? 7.193 5.824 19.898 1.00 51.97 83 ARG A O 1
ATOM 705 N N . SER A 1 84 ? 6.164 4.451 21.368 1.00 47.53 84 SER A N 1
ATOM 706 C CA . SER A 1 84 ? 5.419 5.425 22.180 1.00 47.53 84 SER A CA 1
ATOM 707 C C . SER A 1 84 ? 6.131 6.777 22.274 1.00 47.53 84 SER A C 1
ATOM 709 O O . SER A 1 84 ? 7.249 6.789 22.763 1.00 47.53 84 SER A O 1
ATOM 711 N N . GLU A 1 85 ? 5.491 7.862 21.811 1.00 42.41 85 GLU A N 1
ATOM 712 C CA . GLU A 1 85 ? 5.773 9.262 22.212 1.00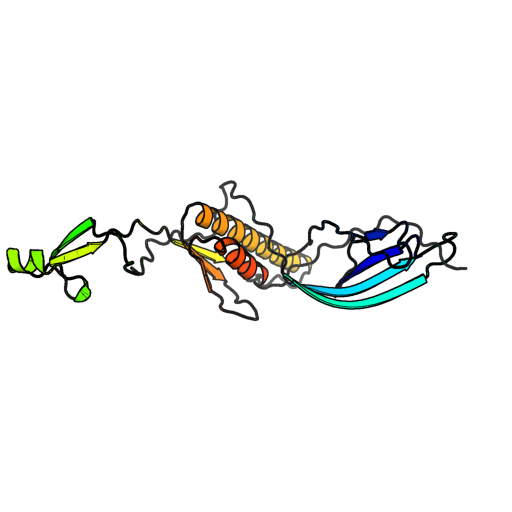 42.41 85 GLU A CA 1
ATOM 713 C C . GLU A 1 85 ? 4.881 10.272 21.464 1.00 42.41 85 GLU A C 1
ATOM 715 O O . GLU A 1 85 ? 4.571 11.337 21.987 1.00 42.41 85 GLU A O 1
ATOM 720 N N . ARG A 1 86 ? 4.390 9.932 20.265 1.00 44.56 86 ARG A N 1
ATOM 721 C CA . ARG A 1 86 ? 3.344 10.703 19.570 1.00 44.56 86 ARG A CA 1
ATOM 722 C C . ARG A 1 86 ? 2.236 9.769 19.133 1.00 44.56 86 ARG A C 1
ATOM 724 O O . ARG A 1 86 ? 2.250 9.241 18.019 1.00 44.56 86 ARG A O 1
ATOM 731 N N . THR A 1 87 ? 1.328 9.513 20.062 1.00 48.28 87 THR A N 1
ATOM 732 C CA . THR A 1 87 ? 0.026 8.935 19.757 1.00 48.28 87 THR A CA 1
ATOM 733 C C . THR A 1 87 ? -0.611 9.848 18.701 1.00 48.28 87 THR A C 1
ATOM 735 O O . THR A 1 87 ? -0.583 11.066 18.902 1.00 48.28 87 THR A O 1
ATOM 738 N N . PRO A 1 88 ? -1.177 9.332 17.591 1.00 50.66 88 PRO A N 1
ATOM 739 C CA . PRO A 1 88 ? -2.148 10.124 16.833 1.00 50.66 88 PRO A CA 1
ATOM 740 C C . PRO A 1 88 ? -3.218 10.638 17.809 1.00 50.66 88 PRO A C 1
ATOM 742 O O . PRO A 1 88 ? -3.248 10.192 18.960 1.00 50.66 88 PRO A O 1
ATOM 745 N N . THR A 1 89 ? -4.113 11.540 17.408 1.00 48.25 89 THR A N 1
ATOM 746 C CA . THR A 1 89 ? -5.304 11.832 18.224 1.00 48.25 89 THR A CA 1
ATOM 747 C C . THR A 1 89 ? -6.189 10.579 18.248 1.00 48.25 89 THR A C 1
ATOM 749 O O . THR A 1 89 ? -7.228 10.481 17.605 1.00 48.25 89 THR A O 1
ATOM 752 N N . VAL A 1 90 ? -5.726 9.557 18.965 1.00 47.75 90 VAL A N 1
ATOM 753 C CA . VAL A 1 90 ? -6.487 8.471 19.524 1.00 47.75 90 VAL A CA 1
ATOM 754 C C . VAL A 1 90 ? -7.269 9.206 20.575 1.00 47.75 90 VAL A C 1
ATOM 756 O O . VAL A 1 90 ? -6.851 9.352 21.724 1.00 47.75 90 VAL A O 1
ATOM 759 N N . VAL A 1 91 ? -8.407 9.729 20.143 1.00 44.91 91 VAL A N 1
ATOM 760 C CA . VAL A 1 91 ? -9.516 9.853 21.053 1.00 44.91 91 VAL A CA 1
ATOM 761 C C . VAL A 1 91 ? -9.743 8.408 21.478 1.00 44.91 91 VAL A C 1
ATOM 763 O O . VAL A 1 91 ? -10.421 7.630 20.806 1.00 44.91 91 VAL A O 1
ATOM 766 N N . ALA A 1 92 ? -9.095 8.019 22.579 1.00 42.06 92 ALA A N 1
ATOM 767 C CA . ALA A 1 92 ? -9.561 6.956 23.443 1.00 42.06 92 ALA A CA 1
ATOM 768 C C . ALA A 1 92 ? -10.879 7.482 24.013 1.00 42.06 92 ALA A C 1
ATOM 770 O O . ALA A 1 92 ? -10.981 7.844 25.179 1.00 42.06 92 ALA A O 1
ATOM 771 N N . GLY A 1 93 ? -11.849 7.653 23.116 1.00 36.72 93 GLY A N 1
ATOM 772 C CA . GLY A 1 93 ? -13.204 8.013 23.419 1.00 36.72 93 GLY A CA 1
ATOM 773 C C . GLY A 1 93 ? -13.713 6.804 24.142 1.00 36.72 93 GLY A C 1
ATOM 774 O O . GLY A 1 93 ? -13.997 5.778 23.522 1.00 36.72 93 GLY A O 1
ATOM 775 N N . GLU A 1 94 ? -13.654 6.893 25.468 1.00 36.66 94 GLU A N 1
ATOM 776 C CA . GLU A 1 94 ? -14.861 6.830 26.271 1.00 36.66 94 GLU A CA 1
ATOM 777 C C . GLU A 1 94 ? -15.937 6.085 25.508 1.00 36.66 94 GLU A C 1
ATOM 779 O O . GLU A 1 94 ? -16.627 6.676 24.681 1.00 36.66 94 GLU A O 1
ATOM 784 N N . GLN A 1 95 ? -15.900 4.762 25.678 1.00 39.28 95 GLN A N 1
ATOM 785 C CA . GLN A 1 95 ? -16.943 3.826 25.310 1.00 39.28 95 GLN A CA 1
ATOM 786 C C . GLN A 1 95 ? -17.951 4.438 24.333 1.00 39.28 95 GLN A C 1
ATOM 788 O O . GLN A 1 95 ? -19.103 4.667 24.686 1.00 39.28 95 GLN A O 1
ATOM 793 N N . VAL A 1 96 ? -17.587 4.580 23.053 1.00 36.97 96 VAL A N 1
ATOM 794 C CA . VAL A 1 96 ? -18.617 4.468 22.016 1.00 36.97 96 VAL A CA 1
ATOM 795 C C . VAL A 1 96 ? -18.942 2.978 21.913 1.00 36.97 96 VAL A C 1
ATOM 797 O O . VAL A 1 96 ? -18.856 2.349 20.863 1.00 36.97 96 VAL A O 1
ATOM 800 N N . ALA A 1 97 ? -19.340 2.407 23.053 1.00 38.59 97 ALA A N 1
ATOM 801 C CA . ALA A 1 97 ? -20.388 1.435 23.127 1.00 38.59 97 ALA A CA 1
ATOM 802 C C . ALA A 1 97 ? -21.624 2.146 22.569 1.00 38.59 97 ALA A C 1
ATOM 804 O O . ALA A 1 97 ? -22.577 2.469 23.269 1.00 38.59 97 ALA A O 1
ATOM 805 N N . ARG A 1 98 ? -21.670 2.287 21.241 1.00 38.78 98 ARG A N 1
ATOM 806 C CA . ARG A 1 98 ? -22.874 1.771 20.627 1.00 38.78 98 ARG A CA 1
ATOM 807 C C . ARG A 1 98 ? -22.834 0.312 21.037 1.00 38.78 98 ARG A C 1
ATOM 809 O O . ARG A 1 98 ? -22.028 -0.447 20.504 1.00 38.78 98 ARG A O 1
ATOM 816 N N . GLU A 1 99 ? -23.559 -0.001 22.107 1.00 42.50 99 GLU A N 1
ATOM 817 C CA . GLU A 1 99 ? -23.909 -1.355 22.481 1.00 42.50 99 GLU A CA 1
ATOM 818 C C . GLU A 1 99 ? -24.574 -1.965 21.241 1.00 42.50 99 GLU A C 1
ATOM 820 O O . GLU A 1 99 ? -25.792 -2.058 21.123 1.00 42.50 99 GLU A O 1
ATOM 825 N N . GLU A 1 100 ? -23.783 -2.385 20.261 1.00 43.66 100 GLU A N 1
ATOM 826 C CA . GLU A 1 100 ? -24.156 -3.510 19.441 1.00 43.66 100 GLU A CA 1
ATOM 827 C C . GLU A 1 100 ? -24.106 -4.666 20.429 1.00 43.66 100 GLU A C 1
ATOM 829 O O . GLU A 1 100 ? -23.069 -5.307 20.586 1.00 43.66 100 GLU A O 1
ATOM 834 N N . ARG A 1 101 ? -25.199 -4.814 21.201 1.00 44.50 101 ARG A N 1
ATOM 835 C CA . ARG A 1 101 ? -25.427 -5.886 22.170 1.00 44.50 101 ARG A CA 1
ATOM 836 C C . ARG A 1 101 ? -25.273 -7.187 21.397 1.00 44.50 101 ARG A C 1
ATOM 838 O O . ARG A 1 101 ? -26.206 -7.665 20.754 1.00 44.50 101 ARG A O 1
ATOM 845 N N . GLY A 1 102 ? -24.040 -7.672 21.364 1.00 44.88 102 GLY A N 1
ATOM 846 C CA . GLY A 1 102 ? -23.649 -8.852 20.633 1.00 44.88 102 GLY A CA 1
ATOM 847 C C . GLY A 1 102 ? -24.246 -10.086 21.284 1.00 44.88 102 GLY A C 1
ATOM 848 O O . GLY A 1 102 ? -24.603 -10.096 22.463 1.00 44.88 102 GLY A O 1
ATOM 849 N N . HIS A 1 103 ? -24.328 -11.145 20.489 1.00 47.47 103 HIS A N 1
ATOM 850 C CA . HIS A 1 103 ? -24.696 -12.495 20.896 1.00 47.47 103 HIS A CA 1
ATOM 851 C C . HIS A 1 103 ? -23.595 -13.130 21.776 1.00 47.47 103 HIS A C 1
ATOM 853 O O . HIS A 1 103 ? -23.045 -14.164 21.418 1.00 47.47 103 HIS A O 1
ATOM 859 N N . GLY A 1 104 ? -23.214 -12.473 22.875 1.00 53.53 104 GLY A N 1
ATOM 860 C CA . GLY A 1 104 ? -22.257 -12.992 23.855 1.00 53.53 104 GLY A CA 1
ATOM 861 C C . GLY A 1 104 ? -22.857 -14.093 24.733 1.00 53.53 104 GLY A C 1
ATOM 862 O O . GLY A 1 104 ? -24.072 -14.329 24.714 1.00 53.53 104 GLY A O 1
ATOM 863 N N . GLU A 1 105 ? -22.006 -14.757 25.514 1.00 52.28 105 GLU A N 1
ATOM 864 C CA . GLU A 1 105 ? -22.438 -15.742 26.507 1.00 52.28 105 GLU A CA 1
ATOM 865 C C . GLU A 1 105 ? -23.284 -15.085 27.610 1.00 52.28 105 GLU A C 1
ATOM 867 O O . GLU A 1 105 ? -23.088 -13.927 27.992 1.00 52.28 105 GLU A O 1
ATOM 872 N N . VAL A 1 106 ? -24.289 -15.825 28.085 1.00 58.16 106 VAL A N 1
ATOM 873 C CA . VAL A 1 106 ? -25.175 -15.384 29.168 1.00 58.16 106 VAL A CA 1
ATOM 874 C C . VAL A 1 106 ? -24.420 -15.565 30.481 1.00 58.16 106 VAL A C 1
ATOM 876 O O . VAL A 1 106 ? -24.182 -16.694 30.893 1.00 58.16 106 VAL A O 1
ATOM 879 N N . ASP A 1 107 ? -24.050 -14.458 31.116 1.00 60.28 107 ASP A N 1
ATOM 880 C CA . ASP A 1 107 ? -23.179 -14.421 32.305 1.00 60.28 107 ASP A CA 1
ATOM 881 C C . ASP A 1 107 ? -23.932 -13.958 33.560 1.00 60.28 107 ASP A C 1
ATOM 883 O O . ASP A 1 107 ? -23.448 -14.049 34.683 1.00 60.28 107 ASP A O 1
ATOM 887 N N . GLY A 1 108 ? -25.164 -13.484 33.385 1.00 71.62 108 GLY A N 1
ATOM 888 C CA . GLY A 1 108 ? -25.968 -12.991 34.484 1.00 71.62 108 GLY A CA 1
ATOM 889 C C . GLY A 1 108 ? -27.436 -12.891 34.132 1.00 71.62 108 GLY A C 1
ATOM 890 O O . GLY A 1 108 ? -27.891 -13.197 33.024 1.00 71.62 108 GLY A O 1
ATOM 891 N N . VAL A 1 109 ? -28.210 -12.478 35.125 1.00 77.81 109 VAL A N 1
ATOM 892 C CA . VAL A 1 109 ? -29.645 -12.322 34.987 1.00 77.81 109 VAL A CA 1
ATOM 893 C C . VAL A 1 109 ? -30.095 -11.140 35.843 1.00 77.81 109 VAL A C 1
ATOM 895 O O . VAL A 1 109 ? -29.954 -11.201 37.065 1.00 77.81 109 VAL A O 1
ATOM 898 N N . ARG A 1 110 ? -30.667 -10.107 35.213 1.00 82.31 110 ARG A N 1
ATOM 899 C CA . ARG A 1 110 ? -31.124 -8.866 35.868 1.00 82.31 110 ARG A CA 1
ATOM 900 C C . ARG A 1 110 ? -32.622 -8.632 35.680 1.00 82.31 110 ARG A C 1
ATOM 902 O O . ARG A 1 110 ? -33.232 -9.241 34.805 1.00 82.31 110 ARG A O 1
ATOM 909 N N . GLU A 1 111 ? -33.228 -7.755 36.479 1.00 81.38 111 GLU A N 1
ATOM 910 C CA . GLU A 1 111 ? -34.607 -7.309 36.222 1.00 81.38 111 GLU A CA 1
ATOM 911 C C . GLU A 1 111 ? -34.684 -6.597 34.853 1.00 81.38 111 GLU A C 1
ATOM 913 O O . GLU A 1 111 ? -33.753 -5.888 34.446 1.00 81.38 111 GLU A O 1
ATOM 918 N N . LEU A 1 112 ? -35.757 -6.872 34.104 1.00 78.56 112 LEU A N 1
ATOM 919 C CA . LEU A 1 112 ? -35.990 -6.310 32.771 1.00 78.56 112 LEU A CA 1
ATOM 920 C C . LEU A 1 112 ? -36.246 -4.802 32.892 1.00 78.56 112 LEU A C 1
ATOM 922 O O . LEU A 1 112 ? -37.100 -4.393 33.676 1.00 78.56 112 LEU A O 1
ATOM 926 N N . ALA A 1 113 ? -35.524 -3.996 32.115 1.00 78.69 113 ALA A N 1
ATOM 927 C CA . ALA A 1 113 ? -35.723 -2.551 32.059 1.00 78.69 113 ALA A CA 1
ATOM 928 C C . ALA A 1 113 ? -36.577 -2.171 30.843 1.00 78.69 113 ALA A C 1
ATOM 930 O O . ALA A 1 113 ? -36.595 -2.879 29.830 1.00 78.69 113 ALA A O 1
ATOM 931 N N . ASP A 1 114 ? -37.252 -1.026 30.925 1.00 68.81 114 ASP A N 1
ATOM 932 C CA . ASP A 1 114 ? -38.034 -0.496 29.812 1.00 68.81 114 ASP A CA 1
ATOM 933 C C . ASP A 1 114 ? -37.128 -0.213 28.603 1.00 68.81 114 ASP A C 1
ATOM 935 O O . ASP A 1 114 ? -36.169 0.556 28.681 1.00 68.81 114 ASP A O 1
ATOM 939 N N . GLY A 1 115 ? -37.422 -0.874 27.479 1.00 73.19 115 GLY A N 1
ATOM 940 C CA . GLY A 1 115 ? -36.625 -0.816 26.247 1.00 73.19 115 GLY A CA 1
ATOM 941 C C . GLY A 1 115 ? -35.774 -2.059 25.968 1.00 73.19 115 GLY A C 1
ATOM 942 O O . GLY A 1 115 ? -35.200 -2.170 24.882 1.00 73.19 115 GLY A O 1
ATOM 943 N N . ASP A 1 116 ? -35.715 -3.022 26.890 1.00 74.38 116 ASP A N 1
ATOM 944 C CA . ASP A 1 116 ? -35.059 -4.301 26.623 1.00 74.38 116 ASP A CA 1
ATOM 945 C C . ASP A 1 116 ? -35.877 -5.157 25.629 1.00 74.38 116 ASP A C 1
ATOM 947 O O . ASP A 1 116 ? -37.105 -5.255 25.729 1.00 74.38 116 ASP A O 1
ATOM 951 N N . PRO A 1 117 ? -35.226 -5.806 24.646 1.00 71.81 117 PRO A N 1
ATOM 952 C CA . PRO A 1 117 ? -35.931 -6.576 23.633 1.00 71.81 117 PRO A CA 1
ATOM 953 C C . PRO A 1 117 ? -36.520 -7.861 24.230 1.00 71.81 117 PRO A C 1
ATOM 955 O O . PRO A 1 117 ? -35.838 -8.625 24.908 1.00 71.81 117 PRO A O 1
ATOM 958 N N . VAL A 1 118 ? -37.773 -8.162 23.876 1.00 76.75 118 VAL A N 1
ATOM 959 C CA . VAL A 1 118 ? -38.543 -9.324 24.376 1.00 76.75 118 VAL A CA 1
ATOM 960 C C . VAL A 1 118 ? -37.805 -10.662 24.193 1.00 76.75 118 VAL A C 1
ATOM 962 O O . VAL A 1 118 ? -37.959 -11.582 24.992 1.00 76.75 118 VAL A O 1
ATOM 965 N N . ARG A 1 119 ? -36.948 -10.771 23.168 1.00 75.38 119 ARG A N 1
ATOM 966 C CA . ARG A 1 119 ? -36.135 -11.973 22.901 1.00 75.38 119 ARG A CA 1
ATOM 967 C C . ARG A 1 119 ? -35.115 -12.301 24.002 1.00 75.38 119 ARG A C 1
ATOM 969 O O . ARG A 1 119 ? -34.616 -13.422 24.039 1.00 75.38 119 ARG A O 1
ATOM 976 N N . ASP A 1 120 ? -34.809 -11.342 24.873 1.00 74.75 120 ASP A N 1
ATOM 977 C CA . ASP A 1 120 ? -33.812 -11.483 25.937 1.00 74.75 120 ASP A CA 1
ATOM 978 C C . ASP A 1 120 ? -34.438 -11.857 27.288 1.00 74.75 120 ASP A C 1
ATOM 980 O O . ASP A 1 120 ? -33.724 -11.988 28.281 1.00 74.75 120 ASP A O 1
ATOM 984 N N . ILE A 1 121 ? -35.754 -12.096 27.337 1.00 83.00 121 ILE A N 1
ATOM 985 C CA . ILE A 1 121 ? -36.455 -12.517 28.554 1.00 83.00 121 ILE A CA 1
ATOM 986 C C . ILE A 1 121 ? -36.053 -13.946 28.939 1.00 83.00 121 ILE A C 1
ATOM 988 O O . ILE A 1 121 ? -36.153 -14.897 28.159 1.00 83.00 121 ILE A O 1
ATOM 992 N N . HIS A 1 122 ? -35.644 -14.119 30.194 1.00 82.31 122 HIS A N 1
ATOM 993 C CA . HIS A 1 122 ? -35.363 -15.418 30.787 1.00 82.31 122 HIS A CA 1
ATOM 994 C C . HIS A 1 122 ? -36.649 -16.059 31.335 1.00 82.31 122 HIS A C 1
ATOM 996 O O . HIS A 1 122 ? -36.863 -16.111 32.550 1.00 82.31 122 HIS A O 1
ATOM 1002 N N . TRP A 1 123 ? -37.480 -16.622 30.451 1.00 83.12 123 TRP A N 1
ATOM 1003 C CA . TRP A 1 123 ? -38.808 -17.163 30.792 1.00 83.12 123 TRP A CA 1
ATOM 1004 C C . TRP A 1 123 ? -38.838 -18.075 32.023 1.00 83.12 123 TRP A C 1
ATOM 1006 O O . TRP A 1 123 ? -39.693 -17.900 32.885 1.00 83.12 123 TRP A O 1
ATOM 1016 N N . ALA A 1 124 ? -37.869 -18.984 32.168 1.00 81.44 124 ALA A N 1
ATOM 1017 C CA . ALA A 1 124 ? -37.832 -19.898 33.312 1.00 81.44 124 ALA A CA 1
ATOM 1018 C C . ALA A 1 124 ? -37.658 -19.182 34.670 1.00 81.44 124 ALA A C 1
ATOM 1020 O O . ALA A 1 124 ? -38.228 -19.611 35.667 1.00 81.44 124 ALA A O 1
ATOM 1021 N N . LYS A 1 125 ? -36.920 -18.063 34.718 1.00 79.88 125 LYS A N 1
ATOM 1022 C CA . LYS A 1 125 ? -36.703 -17.299 35.957 1.00 79.88 125 LYS A CA 1
ATOM 1023 C C . LYS A 1 125 ? -37.846 -16.307 36.180 1.00 79.88 125 LYS A C 1
ATOM 1025 O O . LYS A 1 125 ? -38.267 -16.105 37.314 1.00 79.88 125 LYS A O 1
ATOM 1030 N N . THR A 1 126 ? -38.416 -15.767 35.103 1.00 83.75 126 THR A N 1
ATOM 1031 C CA . THR A 1 126 ? -39.641 -14.956 35.160 1.00 83.75 126 THR A CA 1
ATOM 1032 C C . THR A 1 126 ? -40.829 -15.738 35.710 1.00 83.75 126 THR A C 1
ATOM 1034 O O . THR A 1 126 ? -41.508 -15.241 36.602 1.00 83.75 126 THR A O 1
ATOM 1037 N N . ALA A 1 127 ? -41.026 -16.982 35.270 1.00 81.06 127 ALA A N 1
ATOM 1038 C CA . ALA A 1 127 ? -42.077 -17.851 35.794 1.00 81.06 127 ALA A CA 1
ATOM 1039 C C . ALA A 1 127 ? -41.889 -18.179 37.287 1.00 81.06 127 ALA A C 1
ATOM 1041 O O . ALA A 1 127 ? -42.865 -18.229 38.026 1.00 81.06 127 ALA A O 1
ATOM 1042 N N . ALA A 1 128 ? -40.644 -18.357 37.743 1.00 80.75 128 ALA A N 1
ATOM 1043 C CA . ALA A 1 128 ? -40.350 -18.690 39.138 1.00 80.75 128 ALA A CA 1
ATOM 1044 C C . ALA A 1 128 ? -40.471 -17.496 40.101 1.00 80.75 128 ALA A C 1
ATOM 1046 O O . ALA A 1 128 ? -40.847 -17.673 41.255 1.00 80.75 128 ALA A O 1
ATOM 1047 N N . THR A 1 129 ? -40.133 -16.287 39.646 1.00 80.50 129 THR A N 1
ATOM 1048 C CA . THR A 1 129 ? -40.038 -15.099 40.518 1.00 80.50 129 THR A CA 1
ATOM 1049 C C . THR A 1 129 ? -41.237 -14.154 40.367 1.00 80.50 129 THR A C 1
ATOM 1051 O O . THR A 1 129 ? -41.373 -13.211 41.142 1.00 80.50 129 THR A O 1
ATOM 1054 N N . GLY A 1 130 ? -42.080 -14.353 39.344 1.00 80.69 130 GLY A N 1
ATOM 1055 C CA . GLY A 1 130 ? -43.218 -13.483 39.014 1.00 80.69 130 GLY A CA 1
ATOM 1056 C C . GLY A 1 130 ? -42.827 -12.100 38.474 1.00 80.69 130 GLY A C 1
ATOM 1057 O O . GLY A 1 130 ? -43.696 -11.280 38.196 1.00 80.69 130 GLY A O 1
ATOM 1058 N N . LYS A 1 131 ? -41.527 -11.835 38.305 1.00 84.00 131 LYS A N 1
ATOM 1059 C CA . LYS A 1 131 ? -40.974 -10.583 37.777 1.00 84.00 131 LYS A CA 1
ATOM 1060 C C . LYS A 1 131 ? -40.328 -10.813 36.414 1.00 84.00 131 LYS A C 1
ATOM 1062 O O . LYS A 1 131 ? -39.713 -11.855 36.183 1.00 84.00 131 LYS A O 1
ATOM 1067 N N . LEU A 1 132 ? -40.441 -9.845 35.505 1.00 82.56 132 LEU A N 1
ATOM 1068 C CA . LEU A 1 132 ? -39.772 -9.901 34.204 1.00 82.56 132 LEU A CA 1
ATOM 1069 C C . LEU A 1 132 ? -38.263 -9.757 34.385 1.00 82.56 132 LEU A C 1
ATOM 1071 O O . LEU A 1 132 ? -37.769 -8.841 35.039 1.00 82.56 132 LEU A O 1
ATOM 1075 N N . VAL A 1 133 ? -37.534 -10.707 33.817 1.00 85.31 133 VAL A N 1
ATOM 1076 C CA . VAL A 1 133 ? -36.117 -10.897 34.080 1.00 85.31 133 VAL A CA 1
ATOM 1077 C C . VAL A 1 133 ? -35.402 -11.065 32.743 1.00 85.31 133 VAL A C 1
ATOM 1079 O O . VAL A 1 133 ? -35.767 -11.932 31.949 1.00 85.31 133 VAL A O 1
ATOM 1082 N N . ALA A 1 134 ? -34.387 -10.245 32.495 1.00 82.50 134 ALA A N 1
ATOM 1083 C CA . ALA A 1 134 ? -33.582 -10.251 31.281 1.00 82.50 134 ALA A CA 1
ATOM 1084 C C . ALA A 1 134 ? -32.307 -11.087 31.457 1.00 82.50 134 ALA A C 1
ATOM 1086 O O . ALA A 1 134 ? -31.642 -11.031 32.495 1.00 82.50 134 ALA A O 1
ATOM 1087 N N . ARG A 1 135 ? -31.933 -11.832 30.413 1.00 79.62 135 ARG A N 1
ATOM 1088 C CA . ARG A 1 135 ? -30.609 -12.449 30.276 1.00 79.62 135 ARG A CA 1
ATOM 1089 C C . ARG A 1 135 ? -29.571 -11.348 30.103 1.00 79.62 135 ARG A C 1
ATOM 1091 O O . ARG A 1 135 ? -29.583 -10.636 29.101 1.00 79.62 135 ARG A O 1
ATOM 1098 N N . GLU A 1 136 ? -28.658 -11.240 31.055 1.00 67.75 136 GLU A N 1
ATOM 1099 C CA . GLU A 1 136 ? -27.512 -10.351 30.952 1.00 67.75 136 GLU A CA 1
ATOM 1100 C C . GLU A 1 136 ? -26.395 -11.100 30.224 1.00 67.75 136 GLU A C 1
ATOM 1102 O O . GLU A 1 136 ? -25.913 -12.146 30.668 1.00 67.75 136 GLU A O 1
ATOM 1107 N N . ARG A 1 137 ? -26.039 -10.604 29.040 1.00 62.78 137 ARG A N 1
ATOM 1108 C CA . ARG A 1 137 ? -24.928 -11.141 28.257 1.00 62.78 137 ARG A CA 1
ATOM 1109 C C . ARG A 1 137 ? -23.693 -10.319 28.563 1.00 62.78 137 ARG A C 1
ATOM 1111 O O . ARG A 1 137 ? -23.716 -9.105 28.358 1.00 62.78 137 ARG A O 1
ATOM 1118 N N . ARG A 1 138 ? -22.614 -10.968 29.009 1.00 46.56 138 ARG A N 1
ATOM 1119 C CA . ARG A 1 138 ? -21.318 -10.292 29.085 1.00 46.56 138 ARG A CA 1
ATOM 1120 C C . ARG A 1 138 ? -20.888 -10.042 27.651 1.00 46.56 138 ARG A C 1
ATOM 1122 O O . ARG A 1 138 ? -20.624 -10.975 26.895 1.00 46.56 138 ARG A O 1
ATOM 1129 N N . CYS A 1 139 ? -20.819 -8.779 27.259 1.00 51.22 139 CYS A N 1
ATOM 1130 C CA . CYS A 1 139 ? -19.946 -8.439 26.157 1.00 51.22 139 CYS A CA 1
ATOM 1131 C C . CYS A 1 139 ? -18.542 -8.443 26.758 1.00 51.22 139 CYS A C 1
ATOM 1133 O O . CYS A 1 139 ? -18.198 -7.535 27.515 1.00 51.22 139 CYS A O 1
ATOM 1135 N N . GLU A 1 140 ? -17.750 -9.482 26.488 1.00 47.34 140 GLU A N 1
ATOM 1136 C CA . GLU A 1 140 ? -16.306 -9.376 26.674 1.00 47.34 140 GLU A CA 1
ATOM 1137 C C . GLU A 1 140 ? -15.887 -8.131 25.889 1.00 47.34 140 GLU A C 1
ATOM 1139 O O . GLU A 1 140 ? -16.162 -8.036 24.691 1.00 47.34 140 GLU A O 1
ATOM 1144 N N . GLY A 1 141 ? -15.440 -7.100 26.611 1.00 49.81 141 GLY A N 1
ATOM 1145 C CA . GLY A 1 141 ? -15.406 -5.732 26.112 1.00 49.81 141 GLY A CA 1
ATOM 1146 C C . GLY A 1 141 ? -14.615 -5.668 24.819 1.00 49.81 141 GLY A C 1
ATOM 1147 O O . GLY A 1 141 ? -13.386 -5.687 24.847 1.00 49.81 141 GLY A O 1
ATOM 1148 N N . ALA A 1 142 ? -15.318 -5.601 23.686 1.00 55.84 142 ALA A N 1
ATOM 1149 C CA . ALA A 1 142 ? -14.698 -5.424 22.391 1.00 55.84 142 ALA A CA 1
ATOM 1150 C C . ALA A 1 142 ? -14.044 -4.048 22.429 1.00 55.84 142 ALA A C 1
ATOM 1152 O O . ALA A 1 142 ? -14.699 -3.024 22.238 1.00 55.84 142 ALA A O 1
ATOM 1153 N N . ARG A 1 143 ? -12.752 -4.022 22.761 1.00 71.00 143 ARG A N 1
ATOM 1154 C CA . ARG A 1 143 ? -11.964 -2.799 22.792 1.00 71.00 143 ARG A CA 1
ATOM 1155 C C . ARG A 1 143 ? -12.112 -2.177 21.409 1.00 71.00 143 ARG A C 1
ATOM 1157 O O . ARG A 1 143 ? -11.773 -2.803 20.411 1.00 71.00 143 ARG A O 1
ATOM 1164 N N . ALA A 1 144 ? -12.710 -1.000 21.336 1.00 81.88 144 ALA A N 1
ATOM 1165 C CA . ALA A 1 144 ? -12.883 -0.272 20.092 1.00 81.88 144 ALA A CA 1
ATOM 1166 C C . ALA A 1 144 ? -11.941 0.926 20.121 1.00 81.88 144 ALA A C 1
ATOM 1168 O O . ALA A 1 144 ? -11.879 1.650 21.113 1.00 81.88 144 ALA A O 1
ATOM 1169 N N . VAL A 1 145 ? -11.173 1.107 19.054 1.00 86.62 145 VAL A N 1
ATOM 1170 C CA . VAL A 1 145 ? -10.247 2.226 18.902 1.00 86.62 145 VAL A CA 1
ATOM 1171 C C .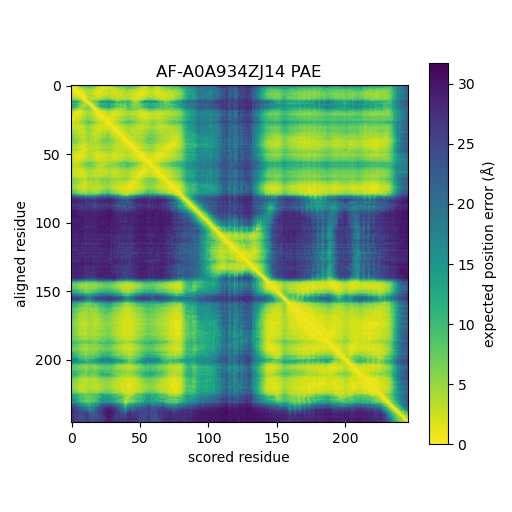 VAL A 1 145 ? -10.702 3.049 17.713 1.00 86.62 145 VAL A C 1
ATOM 1173 O O . VAL A 1 145 ? -10.769 2.549 16.590 1.00 86.62 145 VAL A O 1
ATOM 1176 N N . ARG A 1 146 ? -10.999 4.324 17.955 1.00 90.00 146 ARG A N 1
ATOM 1177 C CA . ARG A 1 146 ? -11.252 5.294 16.895 1.00 90.00 146 ARG A CA 1
ATOM 1178 C C . ARG A 1 146 ? -9.966 6.059 16.598 1.00 90.00 146 ARG A C 1
ATOM 1180 O O . ARG A 1 146 ? -9.316 6.566 17.507 1.00 90.00 146 ARG A O 1
ATOM 1187 N N . ILE A 1 147 ? -9.593 6.107 15.326 1.00 89.19 147 ILE A N 1
ATOM 1188 C CA . ILE A 1 147 ? -8.402 6.794 14.830 1.00 89.19 147 ILE A CA 1
ATOM 1189 C C . ILE A 1 147 ? -8.861 7.820 13.803 1.00 89.19 147 ILE A C 1
ATOM 1191 O O . ILE A 1 147 ? -9.388 7.464 12.746 1.00 89.19 147 ILE A O 1
ATOM 1195 N N . GLU A 1 148 ? -8.647 9.091 14.114 1.00 91.69 148 GLU A N 1
ATOM 1196 C CA . GLU A 1 148 ? -8.889 10.183 13.178 1.00 91.69 148 GLU A CA 1
ATOM 1197 C C . GLU A 1 148 ? -7.611 10.451 12.382 1.00 91.69 148 GLU A C 1
ATOM 1199 O O . GLU A 1 148 ? -6.545 10.692 12.947 1.00 91.69 148 GLU A O 1
ATOM 1204 N N . VAL A 1 149 ? -7.703 10.351 11.057 1.00 90.38 149 VAL A N 1
ATOM 1205 C CA . VAL A 1 149 ? -6.568 10.505 10.146 1.00 90.38 149 VAL A CA 1
ATOM 1206 C C . VAL A 1 149 ? -6.579 11.922 9.598 1.00 90.38 149 VAL A C 1
ATOM 1208 O O . VAL A 1 149 ? -7.453 12.289 8.807 1.00 90.38 149 VAL A O 1
ATOM 1211 N N . ALA A 1 150 ? -5.588 12.714 10.005 1.00 88.81 150 ALA A N 1
ATOM 1212 C CA . ALA A 1 150 ? -5.413 14.088 9.553 1.00 88.81 150 ALA A CA 1
ATOM 1213 C C . ALA A 1 150 ? -4.804 14.149 8.143 1.00 88.81 150 ALA A C 1
ATOM 1215 O O . ALA A 1 150 ? -3.657 14.544 7.954 1.00 88.81 150 ALA A O 1
ATOM 1216 N N . ASN A 1 151 ? -5.572 13.718 7.139 1.00 88.62 151 ASN A N 1
ATOM 1217 C CA . ASN A 1 151 ? -5.115 13.623 5.753 1.00 88.62 151 ASN A CA 1
ATOM 1218 C C . ASN A 1 151 ? -5.398 14.874 4.903 1.00 88.62 151 ASN A C 1
ATOM 1220 O O . ASN A 1 151 ? -5.335 14.835 3.677 1.00 88.62 151 ASN A O 1
ATOM 1224 N N . ARG A 1 152 ? -5.703 16.004 5.541 1.00 86.94 152 ARG A N 1
ATOM 1225 C CA . ARG A 1 152 ? -5.793 17.293 4.862 1.00 86.94 152 ARG A CA 1
ATOM 1226 C C . ARG A 1 152 ? -4.413 17.943 4.853 1.00 86.94 152 ARG A C 1
ATOM 1228 O O . ARG A 1 152 ? -3.874 18.259 5.911 1.00 86.94 152 ARG A O 1
ATOM 1235 N N . ALA A 1 153 ? -3.854 18.188 3.670 1.00 77.94 153 ALA A N 1
ATOM 1236 C CA . ALA A 1 153 ? -2.734 19.114 3.580 1.00 77.94 153 ALA A CA 1
ATOM 1237 C C . ALA A 1 153 ? -3.241 20.481 4.055 1.00 77.94 153 ALA A C 1
ATOM 1239 O O . ALA A 1 153 ? -4.244 20.975 3.538 1.00 77.94 153 ALA A O 1
ATOM 1240 N N . ALA A 1 154 ? -2.587 21.068 5.062 1.00 73.50 154 ALA A N 1
ATOM 1241 C CA . ALA A 1 154 ? -2.813 22.473 5.381 1.00 73.50 154 ALA A CA 1
ATOM 1242 C C . ALA A 1 154 ? -2.638 23.302 4.101 1.00 73.50 154 ALA A C 1
ATOM 1244 O O . ALA A 1 154 ? -1.927 22.851 3.195 1.00 73.50 154 ALA A O 1
ATOM 1245 N N . ASP A 1 155 ? -3.246 24.491 4.041 1.00 68.31 155 ASP A N 1
ATOM 1246 C CA . ASP A 1 155 ? -2.956 25.470 2.992 1.00 68.31 155 ASP A CA 1
ATOM 1247 C C . ASP A 1 155 ? -1.469 25.828 3.099 1.00 68.31 155 ASP A C 1
ATOM 1249 O O . ASP A 1 155 ? -1.056 26.746 3.805 1.00 68.31 155 ASP A O 1
ATOM 1253 N N . GLY A 1 156 ? -0.630 24.993 2.484 1.00 58.62 156 GLY A N 1
ATOM 1254 C CA . GLY A 1 156 ? 0.788 25.221 2.354 1.00 58.62 156 GLY A CA 1
ATOM 1255 C C . GLY A 1 156 ? 0.884 26.531 1.613 1.00 58.62 156 GLY A C 1
ATOM 1256 O O . GLY A 1 156 ? 0.256 26.672 0.559 1.00 58.62 156 GLY A O 1
ATOM 1257 N N . GLY A 1 157 ? 1.588 27.495 2.203 1.00 60.72 157 GLY A N 1
ATOM 1258 C CA . GLY A 1 157 ? 1.763 28.801 1.594 1.00 60.72 157 GLY A CA 1
ATOM 1259 C C . GLY A 1 157 ? 2.240 28.682 0.147 1.00 60.72 157 GLY A C 1
ATOM 1260 O O . GLY A 1 157 ? 2.622 27.612 -0.331 1.00 60.72 157 GLY A O 1
ATOM 1261 N N . VAL A 1 158 ? 2.215 29.802 -0.568 1.00 70.00 158 VAL A N 1
ATOM 1262 C CA . VAL A 1 158 ? 2.513 29.862 -2.009 1.00 70.00 158 VAL A CA 1
ATOM 1263 C C . VAL A 1 158 ? 3.856 29.185 -2.366 1.00 70.00 158 VAL A C 1
ATOM 1265 O O . VAL A 1 158 ? 4.004 28.649 -3.463 1.00 70.00 158 VAL A O 1
ATOM 1268 N N . GLU A 1 159 ? 4.791 29.121 -1.412 1.00 83.50 159 GLU A N 1
ATOM 1269 C CA . GLU A 1 159 ? 6.121 28.532 -1.557 1.00 83.50 159 GLU A CA 1
ATOM 1270 C C . GLU A 1 159 ? 6.145 26.989 -1.717 1.00 83.50 159 GLU A C 1
ATOM 1272 O O . GLU A 1 159 ? 5.650 26.252 -0.851 1.00 83.50 159 GLU A O 1
ATOM 1277 N N . PRO A 1 160 ? 6.842 26.453 -2.746 1.00 83.81 160 PRO A N 1
ATOM 1278 C CA . PRO A 1 160 ? 6.951 25.011 -3.005 1.00 83.81 160 PRO A CA 1
ATOM 1279 C C . PRO A 1 160 ? 7.472 24.182 -1.822 1.00 83.81 160 PRO A C 1
ATOM 1281 O O . PRO A 1 160 ? 7.006 23.065 -1.582 1.00 83.81 160 PRO A O 1
ATOM 1284 N N . ALA A 1 161 ? 8.414 24.726 -1.046 1.00 85.19 161 ALA A N 1
ATOM 1285 C CA . ALA A 1 161 ? 8.989 24.044 0.113 1.00 85.19 161 ALA A CA 1
ATOM 1286 C C . ALA A 1 161 ? 7.966 23.842 1.245 1.00 85.19 161 ALA A C 1
ATOM 1288 O O . ALA A 1 161 ? 7.944 22.790 1.888 1.00 85.19 161 ALA A O 1
ATOM 1289 N N . GLN A 1 162 ? 7.083 24.821 1.463 1.00 84.88 162 GLN A N 1
ATOM 1290 C CA . GLN A 1 162 ? 6.036 24.745 2.485 1.00 84.88 162 GLN A CA 1
ATOM 1291 C C . GLN A 1 162 ? 4.959 23.737 2.083 1.00 84.88 162 GLN A C 1
ATOM 1293 O O . GLN A 1 162 ? 4.548 22.918 2.907 1.00 84.88 162 GLN A O 1
ATOM 1298 N N . ARG A 1 163 ? 4.567 23.727 0.801 1.00 83.69 163 ARG A N 1
ATOM 1299 C CA . ARG A 1 163 ? 3.662 22.711 0.247 1.00 83.69 163 ARG A CA 1
ATOM 1300 C C . ARG A 1 163 ? 4.235 21.300 0.406 1.00 83.69 163 ARG A C 1
ATOM 1302 O O . ARG A 1 163 ? 3.539 20.416 0.900 1.00 83.69 163 ARG A O 1
ATOM 1309 N N . ARG A 1 164 ? 5.517 21.102 0.082 1.00 86.06 164 ARG A N 1
ATOM 1310 C CA . ARG A 1 164 ? 6.213 19.817 0.271 1.00 86.06 164 ARG A CA 1
ATOM 1311 C C . ARG A 1 164 ? 6.227 19.377 1.732 1.00 86.06 164 ARG A C 1
ATOM 1313 O O . ARG A 1 164 ? 5.917 18.226 2.029 1.00 86.06 164 ARG A O 1
ATOM 1320 N N . ALA A 1 165 ? 6.538 20.287 2.652 1.00 87.12 165 ALA A N 1
ATOM 1321 C CA . ALA A 1 165 ? 6.508 19.997 4.082 1.00 87.12 165 ALA A CA 1
ATOM 1322 C C . ALA A 1 165 ? 5.097 19.621 4.572 1.00 87.12 165 ALA A C 1
ATOM 1324 O O . ALA A 1 165 ? 4.963 18.706 5.384 1.00 87.12 165 ALA A O 1
ATOM 1325 N N . ALA A 1 166 ? 4.049 20.282 4.070 1.00 87.94 166 ALA A N 1
ATOM 1326 C CA . ALA A 1 166 ? 2.662 19.944 4.391 1.00 87.94 166 ALA A CA 1
ATOM 1327 C C . ALA A 1 166 ? 2.283 18.539 3.893 1.00 87.94 166 ALA A C 1
ATOM 1329 O O . ALA A 1 166 ? 1.705 17.765 4.653 1.00 87.94 166 ALA A O 1
ATOM 1330 N N . MET A 1 167 ? 2.670 18.175 2.666 1.00 88.12 167 MET A N 1
ATOM 1331 C CA . MET A 1 167 ? 2.420 16.836 2.115 1.00 88.12 167 MET A CA 1
ATOM 1332 C C . MET A 1 167 ? 3.143 15.751 2.922 1.00 88.12 167 MET A C 1
ATOM 1334 O O . MET A 1 167 ? 2.515 14.781 3.330 1.00 88.12 167 MET A O 1
ATOM 1338 N N . LEU A 1 168 ? 4.424 15.945 3.257 1.00 88.94 168 LEU A N 1
ATOM 1339 C CA . LEU A 1 168 ? 5.188 14.992 4.078 1.00 88.94 168 LEU A CA 1
ATOM 1340 C C . LEU A 1 168 ? 4.597 14.786 5.481 1.00 88.94 168 LEU A C 1
ATOM 1342 O O . LEU A 1 168 ? 4.670 13.683 6.018 1.00 88.94 168 LEU A O 1
ATOM 1346 N N . ARG A 1 169 ? 3.998 15.822 6.083 1.00 89.56 169 ARG A N 1
ATOM 1347 C CA . ARG A 1 169 ? 3.288 15.676 7.365 1.00 89.56 169 ARG A CA 1
ATOM 1348 C C . ARG A 1 169 ? 2.072 14.768 7.227 1.00 89.56 169 ARG A C 1
ATOM 1350 O O . ARG A 1 169 ? 1.875 13.905 8.073 1.00 89.56 169 ARG A O 1
ATOM 1357 N N . VAL A 1 170 ? 1.299 14.923 6.154 1.00 90.88 170 VAL A N 1
ATOM 1358 C CA . VAL A 1 170 ? 0.153 14.046 5.886 1.00 90.88 170 VAL A CA 1
ATOM 1359 C C . VAL A 1 170 ? 0.599 12.596 5.663 1.00 90.88 170 VAL A C 1
ATOM 1361 O O . VAL A 1 170 ? -0.002 11.681 6.225 1.00 90.88 170 VAL A O 1
ATOM 1364 N N . GLU A 1 171 ? 1.681 12.376 4.909 1.00 91.81 171 GLU A N 1
ATOM 1365 C CA . GLU A 1 171 ? 2.271 11.040 4.724 1.00 91.81 171 GLU A CA 1
ATOM 1366 C C . GLU A 1 171 ? 2.606 10.365 6.055 1.00 91.81 171 GLU A C 1
ATOM 1368 O O . GLU A 1 171 ? 2.277 9.198 6.285 1.00 91.81 171 GLU A O 1
ATOM 1373 N N . GLU A 1 172 ? 3.266 11.108 6.938 1.00 90.69 172 GLU A N 1
ATOM 1374 C CA . GLU A 1 172 ? 3.659 10.640 8.260 1.00 90.69 172 GLU A CA 1
ATOM 1375 C C . GLU A 1 172 ? 2.431 10.277 9.109 1.00 90.69 172 GLU A C 1
ATOM 1377 O O . GLU A 1 172 ? 2.409 9.202 9.711 1.00 90.69 172 GLU A O 1
ATOM 1382 N N . GLU A 1 173 ? 1.380 11.101 9.103 1.00 90.88 173 GLU A N 1
ATOM 1383 C CA . GLU A 1 173 ? 0.130 10.821 9.825 1.00 90.88 173 GLU A CA 1
ATOM 1384 C C . GLU A 1 173 ? -0.572 9.558 9.315 1.00 90.88 173 GLU A C 1
ATOM 1386 O O . GLU A 1 173 ? -1.009 8.721 10.107 1.00 90.88 173 GLU A O 1
ATOM 1391 N N . ILE A 1 174 ? -0.613 9.340 7.999 1.00 92.94 174 ILE A N 1
ATOM 1392 C CA . ILE A 1 174 ? -1.187 8.118 7.417 1.00 92.94 174 ILE A CA 1
ATOM 1393 C C . ILE A 1 174 ? -0.381 6.884 7.839 1.00 92.94 174 ILE A C 1
ATOM 1395 O O . ILE A 1 174 ? -0.951 5.852 8.207 1.00 92.94 174 ILE A O 1
ATOM 1399 N N . ARG A 1 175 ? 0.952 6.980 7.838 1.00 93.25 175 ARG A N 1
ATOM 1400 C CA . ARG A 1 175 ? 1.834 5.893 8.288 1.00 93.25 175 ARG A CA 1
ATOM 1401 C C . ARG A 1 175 ? 1.703 5.617 9.789 1.00 93.25 175 ARG A C 1
ATOM 1403 O O . ARG A 1 175 ? 1.788 4.454 10.197 1.00 93.25 175 ARG A O 1
ATOM 1410 N N . ARG A 1 176 ? 1.487 6.651 10.610 1.00 91.75 176 ARG A N 1
ATOM 1411 C CA . ARG A 1 176 ? 1.199 6.526 12.052 1.00 91.75 176 ARG A CA 1
ATOM 1412 C C . ARG A 1 176 ? -0.150 5.861 12.291 1.00 91.75 176 ARG A C 1
ATOM 1414 O O . ARG A 1 176 ? -0.215 4.913 13.071 1.00 91.75 176 ARG A O 1
ATOM 1421 N N . ALA A 1 177 ? -1.192 6.295 11.582 1.00 92.25 177 ALA A N 1
ATOM 1422 C CA . ALA A 1 177 ? -2.520 5.692 11.642 1.00 92.25 177 ALA A CA 1
ATOM 1423 C C . ALA A 1 177 ? -2.488 4.210 11.242 1.00 92.25 177 ALA A C 1
ATOM 1425 O O . ALA A 1 177 ? -3.093 3.384 11.923 1.00 92.25 177 ALA A O 1
ATOM 1426 N N . ALA A 1 178 ? -1.721 3.853 10.203 1.00 94.31 178 ALA A N 1
ATOM 1427 C CA . ALA A 1 178 ? -1.503 2.462 9.809 1.00 94.31 178 ALA A CA 1
ATOM 1428 C C . ALA A 1 178 ? -0.871 1.641 10.942 1.00 94.31 178 ALA A C 1
ATOM 1430 O O . ALA A 1 178 ? -1.353 0.556 11.258 1.00 94.31 178 ALA A O 1
ATOM 1431 N N . GLY A 1 179 ? 0.181 2.165 11.580 1.00 92.62 179 GLY A N 1
ATOM 1432 C CA . GLY A 1 179 ? 0.828 1.516 12.723 1.00 92.62 179 GLY A CA 1
ATOM 1433 C C . GLY A 1 179 ? -0.139 1.280 13.883 1.00 92.62 179 GLY A C 1
ATOM 1434 O O . GLY A 1 179 ? -0.338 0.142 14.302 1.00 92.62 179 GLY A O 1
ATOM 1435 N N . ALA A 1 180 ? -0.804 2.345 14.336 1.00 90.31 180 ALA A N 1
ATO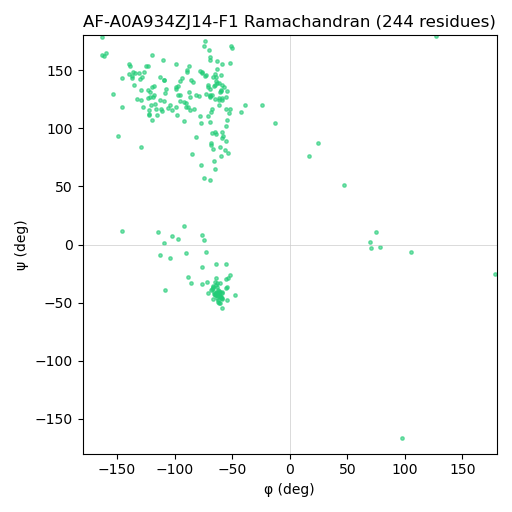M 1436 C CA . ALA A 1 180 ? -1.752 2.298 15.447 1.00 90.31 180 ALA A CA 1
ATOM 1437 C C . ALA A 1 180 ? -2.937 1.353 15.182 1.00 90.31 180 ALA A C 1
ATOM 1439 O O . ALA A 1 180 ? -3.330 0.592 16.066 1.00 90.31 180 ALA A O 1
ATOM 1440 N N . ALA A 1 181 ? -3.485 1.355 13.964 1.00 91.75 181 ALA A N 1
ATOM 1441 C CA . ALA A 1 181 ? -4.583 0.471 13.586 1.00 91.75 181 ALA A CA 1
ATOM 1442 C C . ALA A 1 181 ? -4.160 -1.005 13.584 1.00 91.75 181 ALA A C 1
ATOM 1444 O O . ALA A 1 181 ? -4.893 -1.861 14.076 1.00 91.75 181 ALA A O 1
ATOM 1445 N N . LEU A 1 182 ? -2.971 -1.318 13.060 1.00 93.00 182 LEU A N 1
ATOM 1446 C CA . LEU A 1 182 ? -2.456 -2.687 13.055 1.00 93.00 182 LEU A CA 1
ATOM 1447 C C . LEU A 1 182 ? -2.129 -3.182 14.466 1.00 93.00 182 LEU A C 1
ATOM 1449 O O . LEU A 1 182 ? -2.399 -4.342 14.772 1.00 93.00 182 LEU A O 1
ATOM 1453 N N . ASP A 1 183 ? -1.580 -2.322 15.322 1.00 89.81 183 ASP A N 1
ATOM 1454 C CA . ASP A 1 183 ? -1.300 -2.657 16.721 1.00 89.81 183 ASP A CA 1
ATOM 1455 C C . ASP A 1 183 ? -2.608 -2.904 17.497 1.00 89.81 183 ASP A C 1
ATOM 1457 O O . ASP A 1 183 ? -2.713 -3.888 18.231 1.00 89.81 183 ASP A O 1
ATOM 1461 N N . ALA A 1 184 ? -3.644 -2.090 17.261 1.00 87.88 184 ALA A N 1
ATOM 1462 C CA . ALA A 1 184 ? -4.975 -2.295 17.835 1.00 87.88 184 ALA A CA 1
ATOM 1463 C C . ALA A 1 184 ? -5.609 -3.620 17.373 1.00 87.88 184 ALA A C 1
ATOM 1465 O O . ALA A 1 184 ? -6.061 -4.405 18.208 1.00 87.88 184 ALA A O 1
ATOM 1466 N N . LEU A 1 185 ? -5.574 -3.918 16.069 1.00 89.44 185 LEU A N 1
ATOM 1467 C CA . LEU A 1 185 ? -6.099 -5.175 15.520 1.00 89.44 185 LEU A CA 1
ATOM 1468 C C . LEU A 1 185 ? -5.362 -6.403 16.070 1.00 89.44 185 LEU A C 1
ATOM 1470 O O . LEU A 1 185 ? -6.002 -7.406 16.384 1.00 89.44 185 LEU A O 1
ATOM 1474 N N . LYS A 1 186 ? -4.032 -6.330 16.222 1.00 88.06 186 LYS A N 1
ATOM 1475 C CA . LYS A 1 186 ? -3.235 -7.392 16.865 1.00 88.06 186 LYS A CA 1
ATOM 1476 C C . LYS A 1 186 ? -3.601 -7.579 18.334 1.00 88.06 186 LYS A C 1
ATOM 1478 O O . LYS A 1 186 ? -3.585 -8.704 18.815 1.00 88.06 186 LYS A O 1
ATOM 1483 N N . GLY A 1 187 ? -3.950 -6.497 19.026 1.00 84.31 187 GLY A N 1
ATOM 1484 C CA . GLY A 1 187 ? -4.449 -6.519 20.400 1.00 84.31 187 GLY A CA 1
ATOM 1485 C C . GLY A 1 187 ? -5.905 -6.977 20.547 1.00 84.31 187 GLY A C 1
ATOM 1486 O O . GLY A 1 187 ? -6.456 -6.834 21.634 1.00 84.31 187 GLY A O 1
ATOM 1487 N N . GLY A 1 188 ? -6.548 -7.468 19.479 1.00 83.56 188 GLY A N 1
ATOM 1488 C CA . GLY A 1 188 ? -7.944 -7.917 19.502 1.00 83.56 188 GLY A CA 1
ATOM 1489 C C . GLY A 1 188 ? -8.973 -6.783 19.528 1.00 83.56 188 GLY A C 1
ATOM 1490 O O . GLY A 1 188 ? -10.160 -7.036 19.723 1.00 83.56 188 GLY A O 1
ATOM 1491 N N . ALA A 1 189 ? -8.550 -5.535 19.316 1.00 85.81 189 ALA A N 1
ATOM 1492 C CA . ALA A 1 189 ? -9.447 -4.391 19.293 1.00 85.81 189 ALA A CA 1
ATOM 1493 C C . ALA A 1 189 ? -10.061 -4.187 17.899 1.00 85.81 189 ALA A C 1
ATOM 1495 O O . ALA A 1 189 ? -9.389 -4.320 16.875 1.00 85.81 189 ALA A O 1
ATOM 1496 N N . SER A 1 190 ? -11.339 -3.813 17.848 1.00 88.56 190 SER A N 1
ATOM 1497 C CA . SER A 1 190 ? -11.941 -3.276 16.627 1.00 88.56 190 SER A CA 1
ATOM 1498 C C . SER A 1 190 ? -11.438 -1.856 16.366 1.00 88.56 190 SER A C 1
ATOM 1500 O O . SER A 1 190 ? -11.167 -1.100 17.298 1.00 88.56 190 SER A O 1
ATOM 1502 N N . VAL A 1 191 ? -11.288 -1.494 15.095 1.00 90.69 191 VAL A N 1
ATOM 1503 C CA . VAL A 1 191 ? -10.755 -0.196 14.675 1.00 90.69 191 VAL A CA 1
ATOM 1504 C C . VAL A 1 191 ? -11.778 0.531 13.816 1.00 90.69 191 VAL A C 1
ATOM 1506 O O . VAL A 1 191 ? -12.307 -0.032 12.856 1.00 90.69 191 VAL A O 1
ATOM 1509 N N . GLN A 1 192 ? -12.020 1.796 14.141 1.00 92.88 192 GLN A N 1
ATOM 1510 C CA . GLN A 1 192 ? -12.729 2.745 13.296 1.00 92.88 192 GLN A CA 1
ATOM 1511 C C . GLN A 1 192 ? -11.740 3.808 12.812 1.00 92.88 192 GLN A C 1
ATOM 1513 O O . GLN A 1 192 ? -11.221 4.581 13.611 1.00 92.88 192 GLN A O 1
ATOM 1518 N N . LEU A 1 193 ? -11.486 3.860 11.508 1.00 92.00 193 LEU A N 1
ATOM 1519 C CA . LEU A 1 193 ? -10.693 4.914 10.878 1.00 92.00 193 LEU A CA 1
ATOM 1520 C C . LEU A 1 193 ? -11.629 5.970 10.312 1.00 92.00 193 LEU A C 1
ATOM 1522 O O . LEU A 1 193 ? -12.539 5.626 9.563 1.00 92.00 193 LEU A O 1
ATOM 1526 N N . VAL A 1 194 ? -11.388 7.235 10.639 1.00 92.94 194 VAL A N 1
ATOM 1527 C CA . VAL A 1 194 ? -12.142 8.381 10.117 1.00 92.94 194 VAL A CA 1
ATOM 1528 C C . VAL A 1 194 ? -11.156 9.317 9.431 1.00 92.94 194 VAL A C 1
ATOM 1530 O O . VAL A 1 194 ? -10.295 9.894 10.088 1.00 92.94 194 VAL A O 1
ATOM 1533 N N . ALA A 1 195 ? -11.247 9.444 8.111 1.00 92.31 195 ALA A N 1
ATOM 1534 C CA . ALA A 1 195 ? -10.427 10.372 7.344 1.00 92.31 195 ALA A CA 1
ATOM 1535 C C . ALA A 1 195 ? -11.052 11.772 7.352 1.00 92.31 195 ALA A C 1
ATOM 1537 O O . ALA A 1 195 ? -12.266 11.913 7.206 1.00 92.31 195 ALA A O 1
ATOM 1538 N N . GLN A 1 196 ? -10.225 12.810 7.481 1.00 89.50 196 GLN A N 1
ATOM 1539 C CA . GLN A 1 196 ? -10.676 14.201 7.346 1.00 89.50 196 GLN A CA 1
ATOM 1540 C C . GLN A 1 196 ? -11.133 14.527 5.921 1.00 89.50 196 GLN A C 1
ATOM 1542 O O . GLN A 1 196 ? -12.073 15.296 5.727 1.00 89.50 196 GLN A O 1
ATOM 1547 N N . VAL A 1 197 ? -10.459 13.954 4.924 1.00 88.38 197 VAL A N 1
ATOM 1548 C CA . VAL A 1 197 ? -10.820 14.051 3.509 1.00 88.38 197 VAL A CA 1
ATOM 1549 C C . VAL A 1 197 ? -11.059 12.639 2.993 1.00 88.38 197 VAL A C 1
ATOM 1551 O O . VAL A 1 197 ? -10.167 11.792 3.051 1.00 88.38 197 VAL A O 1
ATOM 1554 N N . ALA A 1 198 ? -12.269 12.377 2.506 1.00 86.44 198 ALA A N 1
ATOM 1555 C CA . ALA A 1 198 ? -12.621 11.076 1.954 1.00 86.44 198 ALA A CA 1
ATOM 1556 C C . ALA A 1 198 ? -11.775 10.751 0.703 1.00 86.44 198 ALA A C 1
ATOM 1558 O O . ALA A 1 198 ? -11.358 11.668 -0.012 1.00 86.44 198 ALA A O 1
ATOM 1559 N N . PRO A 1 199 ? -11.511 9.461 0.426 1.00 84.50 199 PRO A N 1
ATOM 1560 C CA . PRO A 1 199 ? -10.958 9.052 -0.861 1.00 84.50 199 PRO A CA 1
ATOM 1561 C C . PRO A 1 199 ? -11.894 9.463 -2.006 1.00 84.50 199 PRO A C 1
ATOM 1563 O O . PRO A 1 199 ? -13.099 9.605 -1.803 1.00 84.50 199 PRO A O 1
ATOM 1566 N N . LEU A 1 200 ? -11.338 9.624 -3.213 1.00 78.88 200 LEU A N 1
ATOM 1567 C CA . LEU A 1 200 ? -12.125 9.934 -4.418 1.00 78.88 200 LEU A CA 1
ATOM 1568 C C . LEU A 1 200 ? -13.233 8.898 -4.651 1.00 78.88 200 LEU A C 1
ATOM 1570 O O . LEU A 1 200 ? -14.343 9.246 -5.040 1.00 78.88 200 LEU A O 1
ATOM 1574 N N . GLU A 1 201 ? -12.929 7.634 -4.356 1.00 76.62 201 GLU A N 1
ATOM 1575 C CA . GLU A 1 201 ? -13.871 6.525 -4.420 1.00 76.62 201 GLU A CA 1
ATOM 1576 C C . GLU A 1 201 ? -13.964 5.830 -3.057 1.00 76.62 201 GLU A C 1
ATOM 1578 O O . GLU A 1 201 ? -13.024 5.165 -2.605 1.00 76.62 201 GLU A O 1
ATOM 1583 N N . GLY A 1 202 ? -15.116 5.971 -2.398 1.00 79.38 202 GLY A N 1
ATOM 1584 C CA . GLY A 1 202 ? -15.445 5.265 -1.160 1.00 79.38 202 GLY A CA 1
ATOM 1585 C C . GLY A 1 202 ? -15.899 6.172 -0.017 1.00 79.38 202 GLY A C 1
ATOM 1586 O O . GLY A 1 202 ? -15.977 7.391 -0.135 1.00 79.38 202 GLY A O 1
ATOM 1587 N N . ALA A 1 203 ? -16.223 5.553 1.117 1.00 83.75 203 ALA A N 1
ATOM 1588 C CA . ALA A 1 203 ? -16.597 6.274 2.328 1.00 83.75 203 ALA A CA 1
ATOM 1589 C C . ALA A 1 203 ? -15.359 6.863 3.020 1.00 83.75 203 ALA A C 1
ATOM 1591 O O . ALA A 1 203 ? -14.299 6.247 3.024 1.00 83.75 203 ALA A O 1
ATOM 1592 N N . GLY A 1 204 ? -15.503 8.009 3.692 1.00 88.00 204 GLY A N 1
ATOM 1593 C CA . GLY A 1 204 ? -14.447 8.595 4.534 1.00 88.00 204 GLY A CA 1
ATOM 1594 C C . GLY A 1 204 ? -14.234 7.875 5.872 1.00 88.00 204 GLY A C 1
ATOM 1595 O O . GLY A 1 204 ? -13.465 8.337 6.709 1.00 88.00 204 GLY A O 1
ATOM 1596 N N . THR A 1 205 ? -14.930 6.766 6.121 1.00 91.44 205 THR A N 1
ATOM 1597 C CA . THR A 1 205 ? -14.830 5.996 7.365 1.00 91.44 205 THR A CA 1
ATOM 1598 C C . THR A 1 205 ? -14.750 4.506 7.065 1.00 91.44 205 THR A C 1
ATOM 1600 O O . THR A 1 205 ? -15.498 3.997 6.231 1.00 91.44 205 THR A O 1
ATOM 1603 N N . LEU A 1 206 ? -13.871 3.801 7.776 1.00 92.62 206 LEU A N 1
ATOM 1604 C CA . LEU A 1 206 ? -13.728 2.349 7.721 1.00 92.62 206 LEU A CA 1
ATOM 1605 C C . LEU A 1 206 ? -13.911 1.754 9.117 1.00 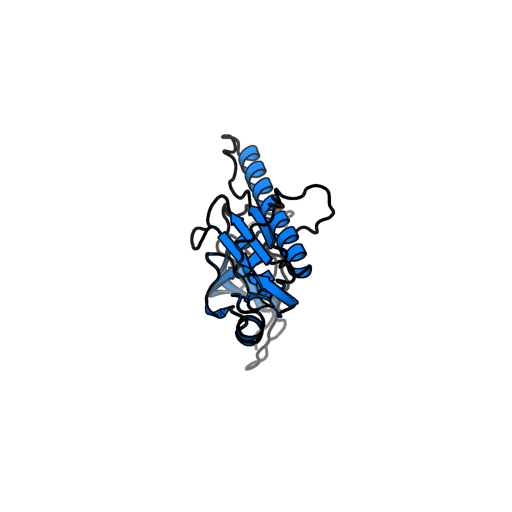92.62 206 LEU A C 1
ATOM 1607 O O . LEU A 1 206 ? -13.262 2.185 10.065 1.00 92.62 206 LEU A O 1
ATOM 1611 N N . HIS A 1 207 ? -14.718 0.698 9.216 1.00 92.25 207 HIS A N 1
ATOM 1612 C CA . HIS A 1 207 ? -14.812 -0.145 10.406 1.00 92.25 207 HIS A CA 1
ATOM 1613 C C . HIS A 1 207 ? -14.183 -1.514 10.132 1.00 92.25 207 HIS A C 1
ATOM 1615 O O . HIS A 1 207 ? -14.590 -2.225 9.211 1.00 92.25 207 HIS A O 1
ATOM 1621 N N . ALA A 1 208 ? -13.208 -1.905 10.946 1.00 89.94 208 ALA A N 1
ATOM 1622 C CA . ALA A 1 208 ? -12.514 -3.180 10.838 1.00 89.94 208 ALA A CA 1
ATOM 1623 C C . ALA A 1 208 ? -12.538 -3.914 12.184 1.00 89.94 208 ALA A C 1
ATOM 1625 O O . ALA A 1 208 ? -11.992 -3.444 13.179 1.00 89.94 208 ALA A O 1
ATOM 1626 N N . ARG A 1 209 ? -13.159 -5.097 12.212 1.00 89.38 209 ARG A N 1
ATOM 1627 C CA . ARG A 1 209 ? -13.062 -6.031 13.342 1.00 89.38 209 ARG A CA 1
ATOM 1628 C C . ARG A 1 209 ? -11.859 -6.966 13.150 1.00 89.38 209 ARG A C 1
ATOM 1630 O O . ARG A 1 209 ? -11.562 -7.290 11.991 1.00 89.38 209 ARG A O 1
ATOM 1637 N N . PRO A 1 210 ? -11.204 -7.429 14.233 1.00 87.88 210 PRO A N 1
ATOM 1638 C CA . PRO A 1 210 ? -10.118 -8.403 14.152 1.00 87.88 210 PRO A CA 1
ATOM 1639 C C . PRO A 1 210 ? -10.539 -9.626 13.337 1.00 87.88 210 PRO A C 1
ATOM 1641 O O . PRO A 1 210 ? -11.509 -10.308 13.652 1.00 87.88 210 PRO A O 1
ATOM 1644 N N . SER A 1 211 ? -9.856 -9.840 12.220 1.00 89.25 211 SER A N 1
ATOM 1645 C CA . SER A 1 211 ? -10.107 -10.923 11.268 1.00 89.25 211 SER A CA 1
ATOM 1646 C C . SER A 1 211 ? -8.878 -11.085 10.378 1.00 89.25 211 SER A C 1
ATOM 1648 O O . SER A 1 211 ? -8.055 -10.170 10.287 1.00 89.25 211 SER A O 1
ATOM 1650 N N . SER A 1 212 ? -8.758 -12.221 9.689 1.00 86.81 212 SER A N 1
ATOM 1651 C CA . SER A 1 212 ? -7.619 -12.520 8.807 1.00 86.81 212 SER A CA 1
ATOM 1652 C C . SER A 1 212 ? -7.382 -11.459 7.720 1.00 86.81 212 SER A C 1
ATOM 1654 O O . SER A 1 212 ? -6.238 -11.220 7.350 1.00 86.81 212 SER A O 1
ATOM 1656 N N . GLY A 1 213 ? -8.433 -10.769 7.256 1.00 91.81 213 GLY A N 1
ATOM 1657 C CA . GLY A 1 213 ? -8.356 -9.687 6.261 1.00 91.81 213 GLY A CA 1
ATOM 1658 C C . GLY A 1 213 ? -8.456 -8.263 6.825 1.00 91.81 213 GLY A C 1
ATOM 1659 O O . GLY A 1 213 ? -8.580 -7.308 6.060 1.00 91.81 213 GLY A O 1
ATOM 1660 N N . ALA A 1 214 ? -8.463 -8.072 8.149 1.00 91.88 214 ALA A N 1
ATOM 1661 C CA . ALA A 1 214 ? -8.646 -6.742 8.742 1.00 91.88 214 ALA A CA 1
ATOM 1662 C C . ALA A 1 214 ? -7.490 -5.787 8.418 1.00 91.88 214 ALA A C 1
ATOM 1664 O O . ALA A 1 214 ? -7.726 -4.634 8.062 1.00 91.88 214 ALA A O 1
ATOM 1665 N N . ALA A 1 215 ? -6.255 -6.288 8.512 1.00 94.62 215 ALA A N 1
ATOM 1666 C CA . ALA A 1 215 ? -5.048 -5.521 8.221 1.00 94.62 215 ALA A CA 1
ATOM 1667 C C . ALA A 1 215 ? -5.024 -5.029 6.768 1.00 94.62 215 ALA A C 1
ATOM 1669 O O . ALA A 1 215 ? -4.737 -3.863 6.518 1.00 94.62 215 ALA A O 1
ATOM 1670 N N . ASP A 1 216 ? -5.385 -5.907 5.831 1.00 95.62 216 ASP A N 1
ATOM 1671 C CA . ASP A 1 216 ? -5.443 -5.598 4.405 1.00 95.62 216 ASP A CA 1
ATOM 1672 C C . ASP A 1 216 ? -6.445 -4.474 4.109 1.00 95.62 216 ASP A C 1
ATOM 1674 O O . ASP A 1 216 ? -6.075 -3.451 3.541 1.00 95.62 216 ASP A O 1
ATOM 1678 N N . ARG A 1 217 ? -7.681 -4.585 4.620 1.00 95.06 217 ARG A N 1
ATOM 1679 C CA . ARG A 1 217 ? -8.708 -3.540 4.454 1.00 95.06 217 ARG A CA 1
ATOM 1680 C C . ARG A 1 217 ? -8.279 -2.189 5.021 1.00 95.06 217 ARG A C 1
ATOM 1682 O O . ARG A 1 217 ? -8.526 -1.160 4.397 1.00 95.06 217 ARG A O 1
ATOM 1689 N N . VAL A 1 218 ? -7.644 -2.191 6.194 1.00 95.19 218 VAL A N 1
ATOM 1690 C CA . VAL A 1 218 ? -7.115 -0.976 6.830 1.00 95.19 218 VAL A CA 1
ATOM 1691 C C . VAL A 1 218 ? -6.040 -0.326 5.964 1.00 95.19 218 VAL A C 1
ATOM 1693 O O . VAL A 1 218 ? -6.110 0.872 5.692 1.00 95.19 218 VAL A O 1
ATOM 1696 N N . LEU A 1 219 ? -5.057 -1.102 5.507 1.00 96.06 219 LEU A N 1
ATOM 1697 C CA . LEU A 1 219 ? -3.960 -0.579 4.697 1.00 96.06 219 LEU A CA 1
ATOM 1698 C C . LEU A 1 219 ? -4.432 -0.127 3.314 1.00 96.06 219 LEU A C 1
ATOM 1700 O O . LEU A 1 219 ? -4.001 0.927 2.852 1.00 96.06 219 LEU A O 1
ATOM 1704 N N . ALA A 1 220 ? -5.358 -0.861 2.695 1.00 95.12 220 ALA A N 1
ATOM 1705 C CA . ALA A 1 220 ? -5.965 -0.495 1.422 1.00 95.12 220 ALA A CA 1
ATOM 1706 C C . ALA A 1 220 ? -6.765 0.812 1.521 1.00 95.12 220 ALA A C 1
ATOM 1708 O O . ALA A 1 220 ? -6.667 1.656 0.633 1.00 95.12 220 ALA A O 1
ATOM 1709 N N . PHE A 1 221 ? -7.512 1.018 2.611 1.00 94.88 221 PHE A N 1
ATOM 1710 C CA . PHE A 1 221 ? -8.207 2.281 2.869 1.00 94.88 221 PHE A CA 1
ATOM 1711 C C . PHE A 1 221 ? -7.223 3.449 2.995 1.00 94.88 221 PHE A C 1
ATOM 1713 O O . PHE A 1 221 ? -7.359 4.449 2.295 1.00 94.88 221 PHE A O 1
ATOM 1720 N N . LEU A 1 222 ? -6.188 3.298 3.826 1.00 94.56 222 LEU A N 1
ATOM 1721 C CA . LEU A 1 222 ? -5.170 4.330 4.045 1.00 94.56 222 LEU A CA 1
ATOM 1722 C C . LEU A 1 222 ? -4.339 4.635 2.787 1.00 94.56 222 LEU A C 1
ATOM 1724 O O . LEU A 1 222 ? -3.922 5.775 2.577 1.00 94.56 222 LEU A O 1
ATOM 1728 N N . ALA A 1 223 ? -4.114 3.636 1.932 1.00 94.81 223 ALA A N 1
ATOM 1729 C CA . ALA A 1 223 ? -3.422 3.799 0.657 1.00 94.81 223 ALA A CA 1
ATOM 1730 C C . ALA A 1 223 ? -4.182 4.703 -0.328 1.00 94.81 223 ALA A C 1
ATOM 1732 O O . ALA A 1 223 ? -3.549 5.365 -1.143 1.00 94.81 223 ALA A O 1
ATOM 1733 N N . ARG A 1 224 ? -5.519 4.751 -0.240 1.00 93.81 224 ARG A N 1
ATOM 1734 C CA . ARG A 1 224 ? -6.393 5.529 -1.138 1.00 93.81 224 ARG A CA 1
ATOM 1735 C C . ARG A 1 224 ? -6.675 6.951 -0.655 1.00 93.81 224 ARG A C 1
ATOM 1737 O O . ARG A 1 224 ? -7.314 7.717 -1.372 1.00 93.81 224 ARG A O 1
ATOM 1744 N N . LEU A 1 225 ? -6.257 7.301 0.561 1.00 92.56 225 LEU A N 1
ATOM 1745 C CA . LEU A 1 225 ? -6.527 8.622 1.117 1.00 92.56 225 LEU A CA 1
ATOM 1746 C C . LEU A 1 225 ? -5.725 9.705 0.384 1.00 92.56 225 LEU A C 1
ATOM 1748 O O . LEU A 1 225 ? -4.514 9.531 0.222 1.00 92.56 225 LEU A O 1
ATOM 1752 N N . PRO A 1 226 ? -6.354 10.834 0.009 1.00 88.06 226 PRO A N 1
ATOM 1753 C CA . PRO A 1 226 ? -5.645 11.994 -0.516 1.00 88.06 226 PRO A CA 1
ATOM 1754 C C . PRO A 1 226 ? -4.826 12.682 0.592 1.00 88.06 226 PRO A C 1
ATOM 1756 O O . PRO A 1 226 ? -5.062 12.408 1.774 1.00 88.06 226 PRO A O 1
ATOM 1759 N N . PRO A 1 227 ? -3.909 13.601 0.236 1.00 85.06 227 PRO A N 1
ATOM 1760 C CA . PRO A 1 227 ? -3.448 13.891 -1.120 1.00 85.06 227 PRO A CA 1
ATOM 1761 C C . PRO A 1 227 ? -2.620 12.734 -1.693 1.00 85.06 227 PRO A C 1
ATOM 1763 O O . PRO A 1 227 ? -2.117 11.884 -0.948 1.00 85.06 227 PRO A O 1
ATOM 1766 N N . GLU A 1 228 ? -2.480 12.713 -3.020 1.00 81.69 228 GLU A N 1
ATOM 1767 C CA . GLU A 1 228 ? -1.534 11.806 -3.668 1.00 81.69 228 GLU A CA 1
ATOM 1768 C C . GLU A 1 228 ? -0.114 12.091 -3.156 1.00 81.69 228 GLU A C 1
ATOM 1770 O O . GLU A 1 228 ? 0.294 13.257 -3.068 1.00 81.69 228 GLU A O 1
ATOM 1775 N N . PRO A 1 229 ? 0.636 11.047 -2.773 1.00 78.06 229 PRO A N 1
ATOM 1776 C CA . PRO A 1 229 ? 1.962 11.224 -2.218 1.00 78.06 229 PRO A CA 1
ATOM 1777 C C . PRO A 1 229 ? 2.927 11.779 -3.256 1.00 78.06 229 PRO A C 1
ATOM 1779 O O . PRO A 1 229 ? 2.922 11.401 -4.428 1.00 78.06 229 PRO A O 1
ATOM 1782 N N . MET A 1 230 ? 3.835 12.629 -2.790 1.00 77.81 230 MET A N 1
ATOM 1783 C CA . MET A 1 230 ? 4.916 13.116 -3.630 1.00 77.81 230 MET A CA 1
ATOM 1784 C C . MET A 1 230 ? 5.944 12.025 -3.875 1.00 77.81 230 MET A C 1
ATOM 1786 O O . MET A 1 230 ? 6.494 11.455 -2.930 1.00 77.81 230 MET A O 1
ATOM 1790 N N . LEU A 1 231 ? 6.279 11.815 -5.145 1.00 77.38 231 LEU A N 1
ATOM 1791 C CA . LEU A 1 231 ? 7.455 11.041 -5.502 1.00 77.38 231 LEU A CA 1
ATOM 1792 C C . LEU A 1 231 ? 8.711 11.680 -4.891 1.00 77.38 231 LEU A C 1
ATOM 1794 O O . LEU A 1 231 ? 8.846 12.908 -4.927 1.00 77.38 231 LEU A O 1
ATOM 1798 N N . PRO A 1 232 ? 9.634 10.882 -4.322 1.00 69.38 232 PRO A N 1
ATOM 1799 C CA . PRO A 1 232 ? 10.959 11.391 -4.018 1.00 69.38 232 PRO A CA 1
ATOM 1800 C C . PRO A 1 232 ? 11.604 11.862 -5.321 1.00 69.38 232 PRO A C 1
ATOM 1802 O O . PRO A 1 232 ? 11.376 11.273 -6.378 1.00 69.38 232 PRO A O 1
ATOM 1805 N N . GLU A 1 233 ? 12.403 12.922 -5.239 1.00 67.19 233 GLU A N 1
ATOM 1806 C CA . GLU A 1 233 ? 13.217 13.322 -6.381 1.00 67.19 233 GLU A CA 1
ATOM 1807 C C . GLU A 1 233 ? 14.161 12.173 -6.716 1.00 67.19 233 GLU A C 1
ATOM 1809 O O . GLU A 1 233 ? 14.780 11.593 -5.817 1.00 67.19 233 GLU A O 1
ATOM 1814 N N . GLU A 1 234 ? 14.218 11.799 -7.996 1.00 56.50 234 GLU A N 1
ATOM 1815 C CA . GLU A 1 234 ? 15.238 10.859 -8.432 1.00 56.50 234 GLU A CA 1
ATOM 1816 C C . GLU A 1 234 ? 16.590 11.491 -8.090 1.00 56.50 234 GLU A C 1
ATOM 1818 O O . GLU A 1 234 ? 16.818 12.647 -8.464 1.00 56.50 234 GLU A O 1
ATOM 1823 N N . PRO A 1 235 ? 17.481 10.798 -7.357 1.00 47.12 235 PRO A N 1
ATOM 1824 C CA . PRO A 1 235 ? 18.846 11.279 -7.253 1.00 47.12 235 PRO A CA 1
ATOM 1825 C C . PRO A 1 235 ? 19.347 11.432 -8.686 1.00 47.12 235 PRO A C 1
ATOM 1827 O O . PRO A 1 235 ? 19.202 10.486 -9.468 1.00 47.12 235 PRO A O 1
ATOM 1830 N N . GLU A 1 236 ? 19.864 12.618 -9.040 1.00 39.06 236 GLU A N 1
ATOM 1831 C CA . GLU A 1 236 ? 20.529 12.832 -10.324 1.00 39.06 236 GLU A CA 1
ATOM 1832 C C . GLU A 1 236 ? 21.408 11.616 -10.567 1.00 39.06 236 GLU A C 1
ATOM 1834 O O . GLU A 1 236 ? 22.293 11.316 -9.763 1.00 39.06 236 GLU A O 1
ATOM 1839 N N . ALA A 1 237 ? 21.067 10.846 -11.602 1.00 42.91 237 ALA A N 1
ATOM 1840 C CA . ALA A 1 237 ? 21.800 9.651 -11.943 1.00 42.91 237 ALA A CA 1
ATOM 1841 C C . ALA A 1 237 ? 23.260 10.069 -12.094 1.00 42.91 237 ALA A C 1
ATOM 1843 O O . ALA A 1 237 ? 23.598 10.763 -13.056 1.00 42.91 237 ALA A O 1
ATOM 1844 N N . ASP A 1 238 ? 24.073 9.681 -11.105 1.00 38.31 238 ASP A N 1
ATOM 1845 C CA . ASP A 1 238 ? 25.511 9.888 -11.071 1.00 38.31 238 ASP A CA 1
ATOM 1846 C C . ASP A 1 238 ? 26.042 9.673 -12.483 1.00 38.31 238 ASP A C 1
ATOM 1848 O O . ASP A 1 238 ? 25.758 8.642 -13.110 1.00 38.31 238 ASP A O 1
ATOM 1852 N N . GLY A 1 239 ? 26.660 10.731 -13.010 1.00 36.22 239 GLY A N 1
ATOM 1853 C CA . GLY A 1 239 ? 26.852 10.997 -14.424 1.00 36.22 239 GLY A CA 1
ATOM 1854 C C . GLY A 1 239 ? 27.578 9.869 -15.140 1.00 36.22 239 GLY A C 1
ATOM 1855 O O . GLY A 1 239 ? 28.761 9.968 -15.463 1.00 36.22 239 GLY A O 1
ATOM 1856 N N . ARG A 1 240 ? 26.846 8.814 -15.508 1.00 40.66 240 ARG A N 1
ATOM 1857 C CA . ARG A 1 240 ? 27.235 7.907 -16.578 1.00 40.66 240 ARG A CA 1
ATOM 1858 C C . ARG A 1 240 ? 27.217 8.739 -17.842 1.00 40.66 240 ARG A C 1
ATOM 1860 O O . ARG A 1 240 ? 26.163 8.990 -18.422 1.00 40.66 240 ARG A O 1
ATOM 1867 N N . ARG A 1 241 ? 28.420 9.207 -18.191 1.00 37.94 241 ARG A N 1
ATOM 1868 C CA . ARG A 1 241 ? 28.823 9.840 -19.447 1.00 37.94 241 ARG A CA 1
ATOM 1869 C C . ARG A 1 241 ? 27.757 9.663 -20.523 1.00 37.94 241 ARG A C 1
ATOM 1871 O O . ARG A 1 241 ? 27.646 8.600 -21.132 1.00 37.94 241 ARG A O 1
ATOM 1878 N N . ARG A 1 242 ? 27.025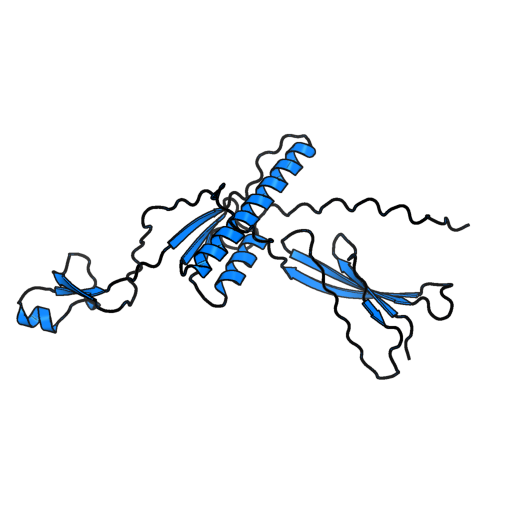 10.746 -20.793 1.00 35.97 242 ARG A N 1
ATOM 1879 C CA . ARG A 1 242 ? 26.411 10.962 -22.100 1.00 35.97 242 ARG A CA 1
ATOM 1880 C C . ARG A 1 242 ? 27.545 10.949 -23.122 1.00 35.97 242 ARG A C 1
ATOM 1882 O O . ARG A 1 242 ? 28.194 11.966 -23.346 1.00 35.97 242 ARG A O 1
ATOM 1889 N N . VAL A 1 243 ? 27.817 9.794 -23.715 1.00 40.53 243 VAL A N 1
ATOM 1890 C CA . VAL A 1 243 ? 28.529 9.754 -24.988 1.00 40.53 243 VAL A CA 1
ATOM 1891 C C . VAL A 1 243 ? 27.538 10.325 -25.998 1.00 40.53 243 VAL A C 1
ATOM 1893 O O . VAL A 1 243 ? 26.517 9.702 -26.286 1.00 40.53 243 VAL A O 1
ATOM 1896 N N . LYS A 1 244 ? 27.776 11.567 -26.434 1.00 28.08 244 LYS A N 1
ATOM 1897 C CA . LYS A 1 244 ? 27.050 12.158 -27.562 1.00 28.08 244 LYS A CA 1
ATOM 1898 C C . LYS A 1 244 ? 27.247 11.247 -28.785 1.00 28.08 244 LYS A C 1
ATOM 1900 O O . LYS A 1 244 ? 28.383 10.825 -29.008 1.00 28.08 244 LYS A O 1
ATOM 1905 N N . PRO A 1 245 ? 26.200 10.942 -29.568 1.00 39.62 245 PRO A N 1
ATOM 1906 C CA . PRO A 1 245 ? 26.411 10.428 -30.912 1.00 39.62 245 PRO A CA 1
ATOM 1907 C C . PRO A 1 245 ? 27.100 11.518 -31.749 1.00 39.62 245 PRO A C 1
ATOM 1909 O O . PRO A 1 245 ? 26.829 12.706 -31.550 1.00 39.62 245 PRO A O 1
ATOM 1912 N N . ALA A 1 246 ? 28.041 11.081 -32.585 1.00 44.41 246 ALA A N 1
ATOM 1913 C CA . ALA A 1 246 ? 28.789 11.905 -33.531 1.00 44.41 246 ALA A CA 1
ATOM 1914 C C . ALA A 1 246 ? 27.878 12.526 -34.598 1.00 44.41 246 ALA A C 1
ATOM 1916 O O . ALA A 1 246 ? 26.850 11.888 -34.926 1.00 44.41 246 ALA A O 1
#

Radius of gyration: 28.06 Å; Cα contacts (8 Å, |Δi|>4): 416; chains: 1; bounding box: 72×54×74 Å

Foldseek 3Di:
DDAFKKKWWDWPPDTDPDIDTDGDADVVGDDDDDDDDDDQFFAKIWTFWMKIWHCPDPNPDIDIDIGGDTDIDGGFQQADACPDDDQAPFPLPDDPPPVPVDPADQPDKAFDDPPDDPVQWPVVVCVVPVGTMGRDGDPPPQAEIEGEQAQDQDCQPPDPVSSLVSLVVSSVSLNHQLNVCVVCLVVQHWYKYAYPAAFPDDDRIDTAGNDPCRSVVSRSRSSRGDDGHDDDPDDPPPDPDPPDDD

Solvent-accessible surface area (backbone atoms only — not comparable to full-atom values): 14644 Å² total; per-residue (Å²): 102,50,51,44,37,35,40,33,54,31,36,83,88,46,72,59,97,58,69,47,77,40,70,67,41,55,70,96,58,86,86,89,84,84,83,89,81,80,76,91,50,45,20,81,44,43,36,46,27,36,38,41,34,29,32,64,93,80,62,84,55,77,52,70,49,77,42,87,42,80,47,78,44,82,31,58,53,72,55,38,79,84,72,86,84,76,76,67,67,58,51,78,56,74,75,76,63,70,72,73,79,63,94,44,60,77,73,48,75,43,75,56,57,96,86,63,63,78,91,40,51,35,60,76,57,19,71,74,66,77,44,66,28,23,55,33,52,47,66,76,76,73,45,66,45,44,39,59,36,64,31,58,59,60,90,39,54,95,49,70,69,46,36,49,52,31,49,53,52,25,53,49,41,51,15,42,49,44,20,54,49,49,54,36,35,73,71,59,16,30,36,36,42,36,42,73,42,50,27,96,79,68,69,39,59,49,82,37,57,62,53,98,60,30,62,56,56,52,34,55,54,61,19,52,35,42,65,82,66,74,75,74,79,75,72,77,72,74,81,73,72,82,76,73,82,131

Nearest PDB structures (foldseek):
  8bf9-assembly1_B  TM=4.117E-01  e=2.035E+00  Ovis aries
  1tr8-assembly1_A  TM=3.985E-01  e=6.025E+00  Methanothermobacter marburgensis
  7q5z-assembly1_A  TM=3.722E-01  e=9.189E+00  Homo sapiens

Mean predicted aligned error: 13.27 Å